Protein AF-A0A2V6WNW4-F1 (afdb_monomer)

Solvent-accessible surface area (backbone atoms only — not comparable to full-atom values): 14362 Å² total; per-residue (Å²): 105,77,78,73,46,48,74,74,45,58,76,47,47,71,56,49,50,61,50,54,52,52,46,52,50,50,36,45,53,43,34,50,44,25,36,73,61,72,46,84,62,60,50,68,61,54,49,50,50,31,52,52,52,23,53,54,38,40,77,74,72,45,90,66,81,54,61,73,75,79,56,51,44,59,45,44,75,74,68,53,49,73,68,52,56,50,50,48,52,50,53,53,50,52,26,50,77,70,48,55,44,59,58,54,56,74,70,56,58,70,79,66,50,54,61,54,54,50,52,53,52,51,50,56,54,50,45,59,54,70,71,38,63,77,91,40,46,67,19,57,60,54,27,48,55,22,47,51,27,34,51,53,49,53,56,49,50,55,52,27,57,76,69,76,51,55,78,85,76,47,59,70,68,58,33,52,52,52,51,51,31,45,26,47,17,18,33,18,68,60,48,17,54,47,50,20,50,26,43,38,25,48,74,69,66,39,20,54,57,22,14,49,41,26,42,50,51,15,56,34,19,40,30,13,61,21,38,8,84,46,97,83,36,48,67,44,49,71,93,59,56,96,57,70,60,31,57,53,54,19,48,52,26,42,51,53,14,51,51,27,38,53,51,36,56,52,54,58,63,73,78,107

Mean predicted aligned error: 5.83 Å

Structure (mmCIF, N/CA/C/O backbone):
data_AF-A0A2V6WNW4-F1
#
_entry.id   AF-A0A2V6WNW4-F1
#
loop_
_atom_site.group_PDB
_atom_site.id
_atom_site.type_symbol
_atom_site.label_atom_id
_atom_site.label_alt_id
_atom_site.label_comp_id
_atom_site.label_asym_id
_atom_site.label_entity_id
_atom_site.label_seq_id
_atom_site.pdbx_PDB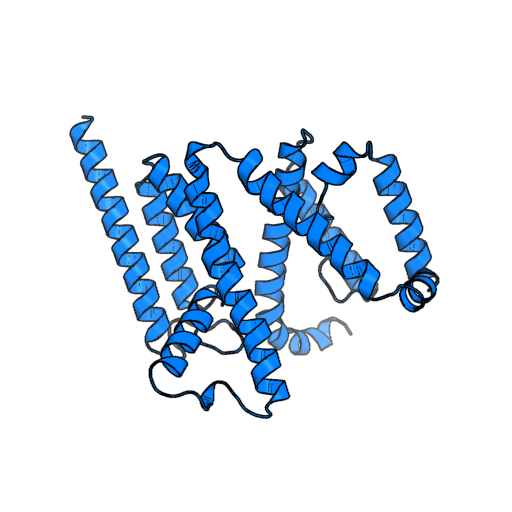_ins_code
_atom_site.Cartn_x
_atom_site.Cartn_y
_atom_site.Cartn_z
_atom_site.occupancy
_atom_site.B_iso_or_equiv
_atom_site.auth_seq_id
_atom_site.auth_comp_id
_atom_site.auth_asym_id
_atom_site.auth_atom_id
_atom_site.pdbx_PDB_model_num
ATOM 1 N N . GLY A 1 1 ? -13.908 9.505 -32.936 1.00 69.31 1 GLY A N 1
ATOM 2 C CA . GLY A 1 1 ? -14.382 10.257 -31.754 1.00 69.31 1 GLY A CA 1
ATOM 3 C C . GLY A 1 1 ? -14.134 9.445 -30.495 1.00 69.31 1 GLY A C 1
ATOM 4 O O . GLY A 1 1 ? -13.718 8.305 -30.612 1.00 69.31 1 GLY A O 1
ATOM 5 N N . TRP A 1 2 ? -14.376 9.993 -29.298 1.00 71.88 2 TRP A N 1
ATOM 6 C CA . TRP A 1 2 ? -14.114 9.290 -28.023 1.00 71.88 2 TRP A CA 1
ATOM 7 C C . TRP A 1 2 ? -14.764 7.899 -27.937 1.00 71.88 2 TRP A C 1
ATOM 9 O O . TRP A 1 2 ? -14.159 6.963 -27.429 1.00 71.88 2 TRP A O 1
ATOM 19 N N . LEU A 1 3 ? -15.973 7.750 -28.487 1.00 81.62 3 LEU A N 1
ATOM 20 C CA . LEU A 1 3 ? -16.680 6.469 -28.522 1.00 81.62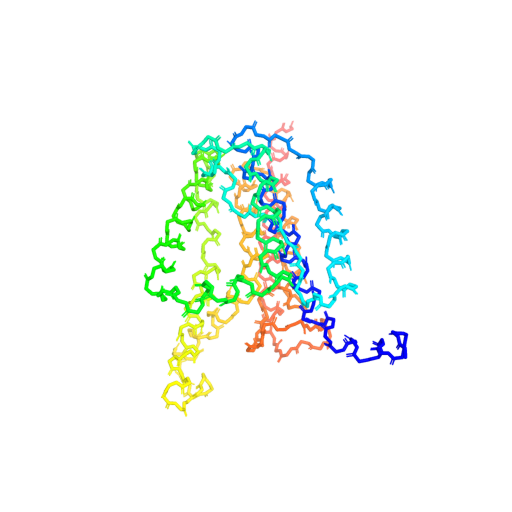 3 LEU A CA 1
ATOM 21 C C . LEU A 1 3 ? -16.008 5.432 -29.434 1.00 81.62 3 LEU A C 1
ATOM 23 O O . LEU A 1 3 ? -16.085 4.242 -29.154 1.00 81.62 3 LEU A O 1
ATOM 27 N N . ASP A 1 4 ? -15.302 5.874 -30.475 1.00 84.94 4 ASP A N 1
ATOM 28 C CA . ASP A 1 4 ? -14.589 4.987 -31.401 1.00 84.94 4 ASP A CA 1
ATOM 29 C C . ASP A 1 4 ? -13.272 4.470 -30.796 1.00 84.94 4 ASP A C 1
ATOM 31 O O . ASP A 1 4 ? -12.766 3.441 -31.228 1.00 84.94 4 ASP A O 1
ATOM 35 N N . ALA A 1 5 ? -12.745 5.152 -29.769 1.00 78.94 5 ALA A N 1
ATOM 36 C CA . ALA A 1 5 ? -11.542 4.754 -29.034 1.00 78.94 5 ALA A CA 1
ATOM 37 C C . ALA A 1 5 ? -11.836 3.813 -27.846 1.00 78.94 5 ALA A C 1
ATOM 39 O O . ALA A 1 5 ? -10.913 3.237 -27.277 1.00 78.94 5 ALA A O 1
ATOM 40 N N . LEU A 1 6 ? -13.107 3.602 -27.471 1.00 81.12 6 LEU A N 1
ATOM 41 C CA . LEU A 1 6 ? -13.494 2.684 -26.385 1.00 81.12 6 LEU A CA 1
ATOM 42 C C . LEU A 1 6 ? -12.912 1.265 -26.541 1.00 81.12 6 LEU A C 1
ATOM 44 O O . LEU A 1 6 ? -12.383 0.749 -25.553 1.00 81.12 6 LEU A O 1
ATOM 48 N N . PRO A 1 7 ? -12.939 0.630 -27.731 1.00 83.56 7 PRO A N 1
ATOM 49 C CA . PRO A 1 7 ? -12.320 -0.681 -27.926 1.00 83.56 7 PRO A CA 1
ATOM 50 C C . PRO A 1 7 ? -10.817 -0.686 -27.622 1.00 83.56 7 PRO A C 1
ATOM 52 O O . PRO A 1 7 ? -10.310 -1.669 -27.086 1.00 83.56 7 PRO A O 1
ATOM 55 N N . GLU A 1 8 ? -10.120 0.421 -27.896 1.00 81.62 8 GLU A N 1
ATOM 56 C CA . GLU A 1 8 ? -8.690 0.577 -27.605 1.00 81.62 8 GLU A CA 1
ATOM 57 C C . GLU A 1 8 ? -8.410 0.712 -26.102 1.00 81.62 8 GLU A C 1
ATOM 59 O O . GLU A 1 8 ? -7.306 0.410 -25.662 1.00 81.62 8 GLU A O 1
ATOM 64 N N . THR A 1 9 ? -9.401 1.096 -25.288 1.00 77.75 9 THR A N 1
ATOM 65 C CA . THR A 1 9 ? -9.245 1.202 -23.822 1.00 77.75 9 THR A CA 1
ATOM 66 C C . THR A 1 9 ? -9.378 -0.133 -23.086 1.00 77.75 9 THR A C 1
ATOM 68 O O . THR A 1 9 ? -8.815 -0.297 -22.002 1.00 77.75 9 THR A O 1
ATOM 71 N N . LEU A 1 10 ? -10.085 -1.110 -23.667 1.00 78.06 10 LEU A N 1
ATOM 72 C CA . LEU A 1 10 ? -10.384 -2.394 -23.020 1.00 78.06 10 LEU A CA 1
ATOM 73 C C . LEU A 1 10 ? -9.134 -3.168 -22.560 1.00 78.06 10 LEU A C 1
ATOM 75 O O . LEU A 1 10 ? -9.155 -3.674 -21.435 1.00 78.06 10 LEU A O 1
ATOM 79 N N . PRO A 1 11 ? -8.034 -3.244 -23.33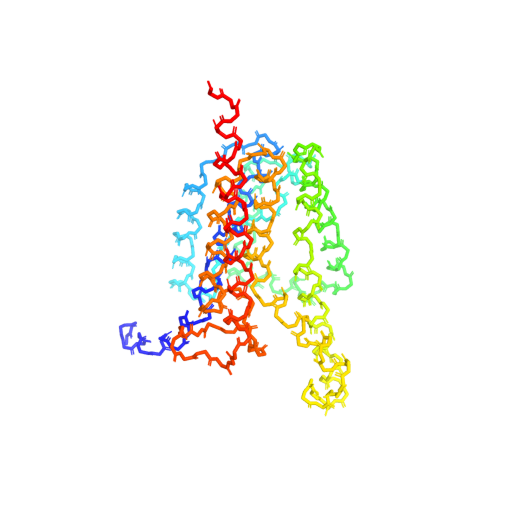8 1.00 78.19 11 PRO A N 1
ATOM 80 C CA . PRO A 1 11 ? -6.807 -3.900 -22.884 1.00 78.19 11 PRO A CA 1
ATOM 81 C C . PRO A 1 11 ? -6.218 -3.252 -21.625 1.00 78.19 11 PRO A C 1
ATOM 83 O O . PRO A 1 11 ? -5.703 -3.948 -20.745 1.00 78.19 11 PRO A O 1
ATOM 86 N N . TYR A 1 12 ? -6.345 -1.928 -21.504 1.00 76.25 12 TYR A N 1
ATOM 87 C CA . TYR A 1 12 ? -5.787 -1.155 -20.397 1.00 76.25 12 TYR A CA 1
ATOM 88 C C . TYR A 1 12 ? -6.610 -1.246 -19.113 1.00 76.25 12 TYR A C 1
ATOM 90 O O . TYR A 1 12 ? -6.060 -0.981 -18.047 1.00 76.25 12 TYR A O 1
ATOM 98 N N . LEU A 1 13 ? -7.879 -1.675 -19.159 1.00 77.06 13 LEU A N 1
ATOM 99 C CA . LEU A 1 13 ? -8.701 -1.847 -17.950 1.00 77.06 13 LEU A CA 1
ATOM 100 C C . LEU A 1 13 ? -8.055 -2.793 -16.933 1.00 77.06 13 LEU A C 1
ATOM 102 O O . LEU A 1 13 ? -8.151 -2.565 -15.730 1.00 77.06 13 LEU A O 1
ATOM 106 N N . SER A 1 14 ? -7.353 -3.818 -17.419 1.00 69.25 14 SER A N 1
ATOM 107 C CA . SER A 1 14 ? -6.620 -4.778 -16.588 1.00 69.25 14 SER A CA 1
ATOM 108 C C . SER A 1 14 ? -5.503 -4.145 -15.743 1.00 69.25 14 SER A C 1
ATOM 110 O O . SER A 1 14 ? -5.151 -4.698 -14.705 1.00 69.25 14 SER A O 1
ATOM 112 N N . ILE A 1 15 ? -4.986 -2.983 -16.156 1.00 71.81 15 ILE A N 1
ATOM 113 C CA . ILE A 1 15 ? -3.949 -2.208 -15.457 1.00 71.81 15 ILE A CA 1
ATOM 114 C C . ILE A 1 15 ? -4.584 -1.018 -14.721 1.00 71.81 15 ILE A C 1
ATOM 116 O O . ILE A 1 15 ? -4.267 -0.753 -13.562 1.00 71.81 15 ILE A O 1
ATOM 120 N N . ALA A 1 16 ? -5.522 -0.328 -15.374 1.00 79.00 16 ALA A N 1
ATOM 121 C CA . ALA A 1 16 ? -6.174 0.867 -14.855 1.00 79.00 16 ALA A CA 1
ATOM 122 C C . ALA A 1 16 ? -7.050 0.577 -13.628 1.00 79.00 16 ALA A C 1
ATOM 124 O O . ALA A 1 16 ? -7.047 1.370 -12.694 1.00 79.00 16 ALA A O 1
ATOM 125 N N . LEU A 1 17 ? -7.771 -0.553 -13.590 1.00 80.44 17 LEU A N 1
ATOM 126 C CA . LEU A 1 17 ? -8.630 -0.900 -12.450 1.00 80.44 17 LEU A CA 1
ATOM 127 C C . LEU A 1 17 ? -7.827 -1.186 -11.169 1.00 80.44 17 LEU A C 1
ATOM 129 O O . LEU A 1 17 ? -8.157 -0.592 -10.140 1.00 80.44 17 LEU A O 1
ATOM 133 N N . PRO A 1 18 ? -6.765 -2.023 -11.186 1.00 76.25 18 PRO A N 1
ATOM 134 C CA . PRO A 1 18 ? -5.889 -2.165 -10.025 1.00 76.25 18 PRO A CA 1
ATOM 135 C C . PRO A 1 18 ? -5.278 -0.839 -9.574 1.00 76.25 18 PRO A C 1
ATOM 137 O O . PRO A 1 18 ? -5.247 -0.560 -8.377 1.00 76.25 18 PRO A O 1
ATOM 140 N N . PHE A 1 19 ? -4.838 -0.004 -10.520 1.00 80.94 19 PHE A N 1
ATOM 141 C CA . PHE A 1 19 ? -4.268 1.303 -10.203 1.00 80.94 19 PHE A CA 1
ATOM 142 C C . PHE A 1 19 ? -5.291 2.228 -9.529 1.00 80.94 19 PHE A C 1
ATOM 144 O O . PHE A 1 19 ? -5.004 2.771 -8.467 1.00 80.94 19 PHE A O 1
ATOM 151 N N . ALA A 1 20 ? -6.505 2.326 -10.079 1.00 85.12 20 ALA A N 1
ATOM 152 C CA . ALA A 1 20 ? -7.588 3.140 -9.527 1.00 85.12 20 ALA A CA 1
ATOM 153 C C . ALA A 1 20 ? -8.036 2.679 -8.130 1.00 85.12 20 ALA A C 1
ATOM 155 O O . ALA A 1 20 ? -8.420 3.486 -7.279 1.00 85.12 20 ALA A O 1
ATOM 156 N N . LEU A 1 21 ? -7.988 1.369 -7.873 1.00 85.50 21 LEU A N 1
ATOM 157 C CA . LEU A 1 21 ? -8.253 0.819 -6.547 1.00 85.50 21 LEU A CA 1
ATOM 158 C C . LEU A 1 21 ? -7.166 1.243 -5.552 1.00 85.50 21 LEU A C 1
ATOM 160 O O . LEU A 1 21 ? -7.480 1.681 -4.447 1.00 85.50 21 LEU A O 1
ATOM 164 N N . VAL A 1 22 ? -5.897 1.139 -5.952 1.00 82.19 22 VAL A N 1
ATOM 165 C CA . VAL A 1 22 ? -4.748 1.538 -5.130 1.00 82.19 22 VAL A CA 1
ATOM 166 C C . VAL A 1 22 ? -4.787 3.028 -4.787 1.00 82.19 22 VAL A C 1
ATOM 168 O O . VAL A 1 22 ? -4.592 3.387 -3.628 1.00 82.19 22 VAL A O 1
ATOM 171 N N . THR A 1 23 ? -5.080 3.896 -5.751 1.00 86.88 23 THR A N 1
ATOM 172 C CA . THR A 1 23 ? -5.189 5.344 -5.513 1.00 86.88 23 THR A CA 1
ATOM 173 C C . THR A 1 23 ? -6.372 5.690 -4.614 1.00 86.88 23 THR A C 1
ATOM 175 O O . THR A 1 23 ? -6.227 6.530 -3.733 1.00 86.88 23 THR A O 1
ATOM 178 N N . THR A 1 24 ? -7.501 4.984 -4.751 1.00 89.75 24 THR A N 1
ATOM 179 C CA . THR A 1 24 ? -8.655 5.138 -3.848 1.00 89.75 24 THR A CA 1
ATOM 180 C C . THR A 1 24 ? -8.281 4.792 -2.405 1.00 89.75 24 THR A C 1
ATOM 182 O O . THR A 1 24 ? -8.660 5.510 -1.481 1.00 89.75 24 THR A O 1
ATOM 185 N N . ILE A 1 25 ? -7.517 3.714 -2.197 1.00 89.12 25 ILE A N 1
ATOM 186 C CA . ILE A 1 25 ? -6.988 3.361 -0.870 1.00 89.12 25 ILE A CA 1
ATOM 187 C C . ILE A 1 25 ? -6.066 4.475 -0.365 1.00 89.12 25 ILE A C 1
ATOM 189 O O . ILE A 1 25 ? -6.250 4.938 0.755 1.00 89.12 25 ILE A O 1
ATOM 193 N N . GLY A 1 26 ? -5.174 4.991 -1.214 1.00 87.75 26 GLY A N 1
ATOM 194 C CA . GLY A 1 26 ? -4.323 6.136 -0.874 1.00 87.75 26 GLY A CA 1
ATOM 195 C C . GLY A 1 26 ? -5.112 7.393 -0.478 1.00 87.75 26 GLY A C 1
ATOM 196 O O . GLY A 1 26 ? -4.736 8.087 0.465 1.00 87.75 26 GLY A O 1
ATOM 197 N N . GLY A 1 27 ? -6.243 7.669 -1.133 1.00 90.38 27 GLY A N 1
ATOM 198 C CA . GLY A 1 27 ? -7.142 8.766 -0.767 1.00 90.38 27 GLY A CA 1
ATOM 199 C C . GLY A 1 27 ? -7.790 8.579 0.611 1.00 90.38 27 GLY A C 1
ATOM 200 O O . GLY A 1 27 ? -7.934 9.547 1.367 1.00 90.38 27 GLY A O 1
ATOM 201 N N . ILE A 1 28 ? -8.137 7.339 0.974 1.00 92.06 28 ILE A N 1
ATOM 202 C CA . ILE A 1 28 ? -8.627 6.992 2.318 1.00 92.06 28 ILE A CA 1
ATOM 203 C C . ILE A 1 28 ? -7.507 7.164 3.348 1.00 92.06 28 ILE A C 1
ATOM 205 O O . ILE A 1 28 ? -7.723 7.840 4.353 1.00 92.06 28 ILE A O 1
ATOM 209 N N . ASP A 1 29 ? -6.315 6.632 3.074 1.00 89.62 29 ASP A N 1
ATOM 210 C CA . ASP A 1 29 ? -5.158 6.716 3.971 1.00 89.62 29 ASP A CA 1
ATOM 211 C C . ASP A 1 29 ? -4.757 8.172 4.230 1.00 89.62 29 ASP A C 1
ATOM 213 O O . ASP A 1 29 ? -4.489 8.554 5.367 1.00 89.62 29 ASP A O 1
ATOM 217 N N . ASN A 1 30 ? -4.796 9.027 3.206 1.00 90.31 30 ASN A N 1
ATOM 218 C CA . ASN A 1 30 ? -4.560 10.459 3.373 1.00 90.31 30 ASN A CA 1
ATOM 219 C C . ASN A 1 30 ? -5.662 11.158 4.169 1.00 90.31 30 ASN A C 1
ATOM 221 O O . ASN A 1 30 ? -5.366 12.075 4.936 1.00 90.31 30 ASN A O 1
ATOM 225 N N . THR A 1 31 ? -6.918 10.736 4.005 1.00 92.69 31 THR A N 1
ATOM 226 C CA . THR A 1 31 ? -8.024 11.265 4.811 1.00 92.69 31 THR A CA 1
ATOM 227 C C . THR A 1 31 ? -7.827 10.916 6.286 1.00 92.69 31 THR A C 1
ATOM 229 O O . THR A 1 31 ? -7.989 11.788 7.138 1.00 92.69 31 THR A O 1
ATOM 232 N N . GLU A 1 32 ? -7.419 9.682 6.592 1.00 90.06 32 GLU A N 1
ATOM 233 C CA . GLU A 1 32 ? -7.101 9.291 7.970 1.00 90.06 32 GLU A CA 1
ATOM 234 C C . GLU A 1 32 ? -5.834 9.962 8.499 1.00 90.06 32 GLU A C 1
ATOM 236 O O . GLU A 1 32 ? -5.784 10.417 9.638 1.00 90.06 32 GLU A O 1
ATOM 241 N N . SER A 1 33 ? -4.815 10.125 7.657 1.00 88.44 33 SER A N 1
ATOM 242 C CA . SER A 1 33 ? -3.618 10.882 8.018 1.00 88.44 33 SER A CA 1
ATOM 243 C C . SER A 1 33 ? -3.971 12.324 8.413 1.00 88.44 33 SER A C 1
ATOM 245 O O . SER A 1 33 ? -3.458 12.843 9.404 1.00 88.44 33 SER A O 1
ATOM 247 N N . ALA A 1 34 ? -4.900 12.967 7.699 1.00 90.75 34 ALA A N 1
ATOM 248 C CA . ALA A 1 34 ? -5.395 14.292 8.062 1.00 90.75 34 ALA A CA 1
ATOM 249 C C . ALA A 1 34 ? -6.171 14.295 9.391 1.00 90.75 34 ALA A C 1
ATOM 251 O O . ALA A 1 34 ? -5.950 15.185 10.222 1.00 90.75 34 ALA A O 1
ATOM 252 N N . ALA A 1 35 ? -7.011 13.282 9.626 1.00 91.00 35 ALA A N 1
ATOM 253 C CA . ALA A 1 35 ? -7.749 13.123 10.877 1.00 91.00 35 ALA A CA 1
ATOM 254 C C . ALA A 1 35 ? -6.807 12.908 12.074 1.00 91.00 35 ALA A C 1
ATOM 256 O O . ALA A 1 35 ? -6.985 13.547 13.112 1.00 91.00 35 ALA A O 1
ATOM 257 N N . ALA A 1 36 ? -5.734 12.127 11.905 1.00 87.75 36 ALA A N 1
ATOM 258 C CA . ALA A 1 36 ? -4.681 11.954 12.908 1.00 87.75 36 ALA A CA 1
ATOM 259 C C . ALA A 1 36 ? -3.970 13.276 13.267 1.00 87.75 36 ALA A C 1
ATOM 261 O O . ALA A 1 36 ? -3.520 13.457 14.397 1.00 87.75 36 ALA A O 1
ATOM 262 N N . ALA A 1 37 ? -3.922 14.236 12.338 1.00 87.19 37 ALA A N 1
ATOM 263 C CA . ALA A 1 37 ? -3.429 15.595 12.576 1.00 87.19 37 ALA A CA 1
ATOM 264 C C . ALA A 1 37 ? -4.520 16.577 13.061 1.00 87.19 37 ALA A C 1
ATOM 266 O O . ALA A 1 37 ? -4.280 17.787 13.158 1.00 87.19 37 ALA A O 1
ATOM 267 N N . GLY A 1 38 ? -5.729 16.092 13.350 1.00 89.62 38 GLY A N 1
ATOM 268 C CA . GLY A 1 38 ? -6.850 16.865 13.884 1.00 89.62 38 GLY A CA 1
ATOM 269 C C . GLY A 1 38 ? -7.708 17.590 12.844 1.00 89.62 38 GLY A C 1
ATOM 270 O O . GLY A 1 38 ? -8.398 18.533 13.223 1.00 89.62 38 GLY A O 1
ATOM 271 N N . ASP A 1 39 ? -7.648 17.218 11.559 1.00 91.81 39 ASP A N 1
ATOM 272 C CA . ASP A 1 39 ? -8.602 17.687 10.540 1.00 91.81 39 ASP A CA 1
ATOM 273 C C . ASP A 1 39 ? -9.463 16.529 10.028 1.00 91.81 39 ASP A C 1
ATOM 275 O O . ASP A 1 39 ? -9.026 15.722 9.209 1.00 91.81 39 ASP A O 1
ATOM 279 N N . GLU A 1 40 ? -10.709 16.460 10.490 1.00 93.62 40 GLU A N 1
ATOM 280 C CA . GLU A 1 40 ? -11.644 15.419 10.070 1.00 93.62 40 GLU A CA 1
ATOM 281 C C . GLU A 1 40 ? -12.347 15.791 8.762 1.00 93.62 40 GLU A C 1
ATOM 283 O O . GLU A 1 40 ? -13.111 16.757 8.684 1.00 93.62 40 GLU A O 1
ATOM 288 N N . TYR A 1 41 ? -12.138 14.965 7.738 1.00 92.31 41 TYR A N 1
ATOM 289 C CA . TYR A 1 41 ? -12.868 15.040 6.479 1.00 92.31 41 TYR A CA 1
ATOM 290 C C . TYR A 1 41 ? -13.649 13.755 6.241 1.00 92.31 41 TYR A C 1
ATOM 292 O O . TYR A 1 41 ? -13.239 12.654 6.605 1.00 92.31 41 TYR A O 1
ATOM 300 N N . ARG A 1 42 ? -14.791 13.874 5.564 1.00 94.62 42 ARG A N 1
ATOM 301 C CA . ARG A 1 42 ? -15.545 12.699 5.130 1.00 94.62 42 ARG A CA 1
ATOM 302 C C . ARG A 1 42 ? -14.811 12.080 3.947 1.00 94.62 42 ARG A C 1
ATOM 304 O O . ARG A 1 42 ? -14.783 12.683 2.878 1.00 94.62 42 ARG A O 1
ATOM 311 N N . ALA A 1 43 ? -14.295 10.859 4.105 1.00 93.50 43 ALA A N 1
ATOM 312 C CA . ALA A 1 43 ? -13.579 10.144 3.040 1.00 93.50 43 ALA A CA 1
ATOM 313 C C . ALA A 1 43 ? -14.360 10.121 1.717 1.00 93.50 43 ALA A C 1
ATOM 315 O O . ALA A 1 43 ? -13.794 10.348 0.656 1.00 93.50 43 ALA A O 1
ATOM 316 N N . ARG A 1 44 ? -15.689 9.957 1.774 1.00 94.81 44 ARG A N 1
ATOM 317 C CA . ARG A 1 44 ? -16.566 10.059 0.596 1.00 94.81 44 ARG A CA 1
ATOM 318 C C . ARG A 1 44 ? -16.378 11.371 -0.172 1.00 94.81 44 ARG A C 1
ATOM 320 O O . ARG A 1 44 ? -16.319 11.341 -1.395 1.00 94.81 44 ARG A O 1
ATOM 327 N N . ASP A 1 45 ? -16.344 12.501 0.524 1.00 95.25 45 ASP A N 1
ATOM 328 C CA . ASP A 1 45 ? -16.297 13.821 -0.108 1.00 95.25 45 ASP A CA 1
ATOM 329 C C . ASP A 1 45 ? -14.903 14.070 -0.713 1.00 95.25 45 ASP A C 1
ATOM 331 O O . ASP A 1 45 ? -14.796 14.609 -1.817 1.00 95.25 45 ASP A O 1
ATOM 335 N N . ILE A 1 46 ? -13.848 13.576 -0.054 1.00 93.38 46 ILE A N 1
ATOM 336 C CA . ILE A 1 46 ? -12.477 13.579 -0.585 1.00 93.38 46 ILE A CA 1
ATOM 337 C C . ILE A 1 46 ? -12.378 12.720 -1.852 1.00 93.38 46 ILE A C 1
ATOM 339 O O . ILE A 1 46 ? -11.948 13.219 -2.890 1.00 93.38 46 ILE A O 1
ATOM 343 N N . LEU A 1 47 ? -12.858 11.474 -1.812 1.00 94.00 47 LEU A N 1
ATOM 344 C CA . LEU A 1 47 ? -12.814 10.552 -2.954 1.00 94.00 47 LEU A CA 1
ATOM 345 C C . LEU A 1 47 ? -13.669 11.029 -4.138 1.00 94.00 47 LEU A C 1
ATOM 347 O O . LEU A 1 47 ? -13.277 10.872 -5.292 1.00 94.00 47 LEU A O 1
ATOM 351 N N . LEU A 1 48 ? -14.831 11.641 -3.885 1.00 94.62 48 LEU A N 1
ATOM 352 C CA . LEU A 1 48 ? -15.645 12.235 -4.952 1.00 94.62 48 LEU A CA 1
ATOM 353 C C . LEU A 1 48 ? -14.943 13.434 -5.597 1.00 94.62 48 LEU A C 1
ATOM 355 O O . LEU A 1 48 ? -15.014 13.598 -6.815 1.00 94.62 48 LEU A O 1
ATOM 359 N N . THR A 1 49 ? -14.247 14.245 -4.800 1.00 93.31 49 THR A N 1
ATOM 360 C CA . THR A 1 49 ? -13.439 15.360 -5.311 1.00 93.31 49 THR A CA 1
ATOM 361 C C . THR A 1 49 ? -12.259 14.844 -6.138 1.00 93.31 49 THR A C 1
ATOM 363 O O . THR A 1 49 ? -12.001 15.352 -7.230 1.00 93.31 49 THR A O 1
ATOM 366 N N . GLU A 1 50 ? -11.582 13.792 -5.677 1.00 92.44 50 GLU A N 1
ATOM 367 C CA . GLU A 1 50 ? -10.519 13.101 -6.416 1.00 92.44 50 GLU A CA 1
ATOM 368 C C . GLU A 1 50 ? -11.018 12.568 -7.767 1.00 92.44 50 GLU A C 1
ATOM 370 O O . GLU A 1 50 ? -10.426 12.851 -8.811 1.00 92.44 50 GLU A O 1
ATOM 375 N N . ALA A 1 51 ? -12.143 11.851 -7.775 1.00 92.44 51 ALA A N 1
ATOM 376 C CA . ALA A 1 51 ? -12.723 11.296 -8.993 1.00 92.44 51 ALA A CA 1
ATOM 377 C C . ALA A 1 51 ? -13.150 12.397 -9.978 1.00 92.44 51 ALA A C 1
ATOM 379 O O . ALA A 1 51 ? -12.826 12.328 -11.165 1.00 92.44 51 ALA A O 1
ATOM 380 N N . ALA A 1 52 ? -13.831 13.442 -9.497 1.00 94.31 52 ALA A N 1
ATOM 381 C CA . ALA A 1 52 ? -14.259 14.558 -10.338 1.00 94.31 52 ALA A CA 1
ATOM 382 C C . ALA A 1 52 ? -13.062 15.303 -10.948 1.00 94.31 52 ALA A C 1
ATOM 384 O O . ALA A 1 52 ? -13.048 15.576 -12.148 1.00 94.31 52 ALA A O 1
ATOM 385 N N . THR A 1 53 ? -12.034 15.590 -10.146 1.00 91.88 53 THR A N 1
ATOM 386 C CA . THR A 1 53 ? -10.819 16.259 -10.636 1.00 91.88 53 THR A CA 1
ATOM 387 C C . THR A 1 53 ? -10.019 15.380 -11.590 1.00 91.88 53 THR A C 1
ATOM 389 O O . THR A 1 53 ? -9.495 15.900 -12.569 1.00 91.88 53 THR A O 1
ATOM 392 N N . THR A 1 54 ? -9.995 14.062 -11.380 1.00 92.19 54 THR A N 1
ATOM 393 C CA . THR A 1 54 ? -9.391 13.097 -12.311 1.00 92.19 54 THR A CA 1
ATOM 394 C C . THR A 1 54 ? -10.095 13.094 -13.664 1.00 92.19 54 THR A C 1
ATOM 396 O O . THR A 1 54 ? -9.433 13.168 -14.696 1.00 92.19 54 THR A O 1
ATOM 399 N N . VAL A 1 55 ? -11.433 13.057 -13.685 1.00 91.50 55 VAL A N 1
ATOM 400 C CA . VAL A 1 55 ? -12.204 13.114 -14.939 1.00 91.50 55 VAL A CA 1
ATOM 401 C C . VAL A 1 55 ? -11.945 14.430 -15.671 1.00 91.50 55 VAL A C 1
ATOM 403 O O . VAL A 1 55 ? -11.662 14.418 -16.867 1.00 91.50 55 VAL A O 1
ATOM 406 N N . LEU A 1 56 ? -11.979 15.558 -14.953 1.00 92.38 56 LEU A N 1
ATOM 407 C CA . LEU A 1 56 ? -11.681 16.873 -15.528 1.00 92.38 56 LEU A CA 1
ATOM 408 C C . LEU A 1 56 ? -10.253 16.943 -16.084 1.00 92.38 56 LEU A C 1
ATOM 410 O O . LEU A 1 56 ? -10.058 17.432 -17.195 1.00 92.38 56 LEU A O 1
ATOM 414 N N . ALA A 1 57 ? -9.267 16.426 -15.347 1.00 90.44 57 ALA A N 1
ATOM 415 C CA . ALA A 1 57 ? -7.886 16.348 -15.809 1.00 90.44 57 ALA A CA 1
ATOM 416 C C . ALA A 1 57 ? -7.779 15.491 -17.077 1.00 90.44 57 ALA A C 1
ATOM 418 O O . ALA A 1 57 ? -7.159 15.927 -18.044 1.00 90.44 57 ALA A O 1
ATOM 419 N N . GLY A 1 58 ? -8.444 14.332 -17.117 1.00 89.69 58 GLY A N 1
ATOM 420 C CA . GLY A 1 58 ? -8.510 13.462 -18.292 1.00 89.69 58 GLY A CA 1
ATOM 421 C C . GLY A 1 58 ? -9.105 14.149 -19.523 1.00 89.69 58 GLY A C 1
ATOM 422 O O . GLY A 1 58 ? -8.546 14.049 -20.616 1.00 89.69 58 GLY A O 1
ATOM 423 N N . CYS A 1 59 ? -10.174 14.935 -19.355 1.00 88.94 59 CYS A N 1
ATOM 424 C CA . CYS A 1 59 ? -10.743 15.751 -20.435 1.00 88.94 59 CYS A CA 1
ATOM 425 C C . CYS A 1 59 ? -9.764 16.809 -20.974 1.00 88.94 59 CYS A C 1
ATOM 427 O O . CYS A 1 59 ? -9.868 17.201 -22.135 1.00 88.94 59 CYS A O 1
ATOM 429 N N . CYS A 1 60 ? -8.807 17.244 -20.153 1.00 89.00 60 CYS A N 1
ATOM 430 C CA . CYS A 1 60 ? -7.751 18.187 -20.516 1.00 89.00 60 CYS A CA 1
ATOM 431 C C . CYS A 1 60 ? -6.442 17.502 -20.967 1.00 89.00 60 CYS A C 1
ATOM 433 O O . CYS A 1 60 ? -5.433 18.187 -21.128 1.00 89.00 60 CYS A O 1
ATOM 435 N N . GLY A 1 61 ? -6.435 16.177 -21.172 1.00 86.62 61 GLY A N 1
ATOM 436 C CA . GLY A 1 61 ? -5.258 15.413 -21.614 1.00 86.62 61 GLY A CA 1
ATOM 437 C C . GLY A 1 61 ? -4.414 14.800 -20.489 1.00 86.62 61 GLY A C 1
ATOM 438 O O . GLY A 1 61 ? -3.318 14.308 -20.746 1.00 86.62 61 GLY A O 1
ATOM 439 N N . GLY A 1 62 ? -4.901 14.815 -19.247 1.00 86.19 62 GLY A N 1
ATOM 440 C CA . GLY A 1 62 ? -4.292 14.107 -18.124 1.00 86.19 62 GLY A CA 1
ATOM 441 C C . GLY A 1 62 ? -4.351 12.588 -18.311 1.00 86.19 62 GLY A C 1
ATOM 442 O O . GLY A 1 62 ? -5.372 12.038 -18.712 1.00 86.19 62 GLY A O 1
ATOM 443 N N . VAL A 1 63 ? -3.247 11.905 -18.007 1.00 84.19 63 VAL A N 1
ATOM 444 C CA . VAL A 1 63 ? -3.083 10.454 -18.234 1.00 84.19 63 VAL A CA 1
ATOM 445 C C . VAL A 1 63 ? -2.958 9.643 -16.941 1.00 84.19 63 VAL A C 1
ATOM 447 O O . VAL A 1 63 ? -2.830 8.424 -16.984 1.00 84.19 63 VAL A O 1
ATOM 450 N N . ILE A 1 64 ? -2.989 10.313 -15.787 1.00 81.81 64 ILE A N 1
ATOM 451 C CA . ILE A 1 64 ? -2.820 9.714 -14.460 1.00 81.81 64 ILE A CA 1
ATOM 452 C C . ILE A 1 64 ? -3.992 10.151 -13.578 1.00 81.81 64 ILE A C 1
ATOM 454 O O . ILE A 1 64 ? -4.445 11.292 -13.660 1.00 81.81 64 ILE A O 1
ATOM 458 N N . GLN A 1 65 ? -4.477 9.235 -12.740 1.00 86.69 65 GLN A N 1
ATOM 459 C CA . GLN A 1 65 ? -5.479 9.537 -11.722 1.00 86.69 65 GLN A CA 1
ATOM 460 C C . GLN A 1 65 ? -4.907 10.486 -10.661 1.00 86.69 65 GLN A C 1
ATOM 462 O O . GLN A 1 65 ? -3.811 10.265 -10.148 1.00 86.69 65 GLN A O 1
ATOM 467 N N . ASN A 1 66 ? -5.659 11.532 -10.317 1.00 86.88 66 ASN A N 1
ATOM 468 C CA . ASN A 1 66 ? -5.291 12.422 -9.222 1.00 86.88 66 ASN A CA 1
ATOM 469 C C . ASN A 1 66 ? -5.476 11.711 -7.879 1.00 86.88 66 ASN A C 1
ATOM 471 O O . ASN A 1 66 ? -6.258 10.778 -7.765 1.00 86.88 66 ASN A O 1
ATOM 475 N N . THR A 1 67 ? -4.794 12.190 -6.845 1.00 86.00 67 THR A N 1
ATOM 476 C CA . THR A 1 67 ? -4.981 11.737 -5.463 1.00 86.00 67 THR A CA 1
ATOM 477 C C . THR A 1 67 ? -4.662 12.895 -4.510 1.00 86.00 67 THR A C 1
ATOM 479 O O . THR A 1 67 ? -3.894 13.788 -4.895 1.00 86.00 67 THR A O 1
ATOM 482 N N . PRO A 1 68 ? -5.255 12.956 -3.301 1.00 85.88 68 PRO A N 1
ATOM 483 C CA . PRO A 1 68 ? -4.862 13.926 -2.290 1.00 85.88 68 PRO A CA 1
ATOM 484 C C . PRO A 1 68 ? -3.355 13.893 -2.045 1.00 85.88 68 PRO A C 1
ATOM 486 O O . PRO A 1 68 ? -2.713 12.848 -2.128 1.00 85.88 68 PRO A O 1
ATOM 489 N N . TYR A 1 69 ? -2.781 15.045 -1.722 1.00 80.75 69 TYR A N 1
ATOM 490 C CA . TYR A 1 69 ? -1.349 15.136 -1.498 1.00 80.75 69 TYR A CA 1
ATOM 491 C C . TYR A 1 69 ? -0.967 14.506 -0.151 1.00 80.75 69 TYR A C 1
ATOM 493 O O . TYR A 1 69 ? -1.556 14.829 0.881 1.00 80.75 69 TYR A O 1
ATOM 501 N N . ILE A 1 70 ? 0.011 13.598 -0.168 1.00 82.38 70 ILE A N 1
ATOM 502 C CA . ILE A 1 70 ? 0.480 12.898 1.034 1.00 82.38 70 ILE A CA 1
ATOM 503 C C . ILE A 1 70 ? 1.267 13.870 1.924 1.00 82.38 70 ILE A C 1
ATOM 505 O O . ILE A 1 70 ? 1.987 14.740 1.435 1.00 82.38 70 ILE A O 1
ATOM 509 N N . GLY A 1 71 ? 1.161 13.701 3.245 1.00 79.56 71 GLY A N 1
ATOM 510 C CA . GLY A 1 71 ? 1.943 14.478 4.212 1.00 79.56 71 GLY A CA 1
ATOM 511 C C . GLY A 1 71 ? 1.183 15.637 4.851 1.00 79.56 71 GLY A C 1
ATOM 512 O O . GLY A 1 71 ? 1.809 16.545 5.397 1.00 79.56 71 GLY A O 1
ATOM 513 N N . HIS A 1 72 ? -0.155 15.610 4.828 1.00 87.31 72 HIS A N 1
ATOM 514 C CA . HIS A 1 72 ? -1.003 16.578 5.538 1.00 87.31 72 HIS A CA 1
ATOM 515 C C . HIS A 1 72 ? -0.539 16.860 6.984 1.00 87.31 72 HIS A C 1
ATOM 517 O O . HIS A 1 72 ? -0.406 18.042 7.315 1.00 87.31 72 HIS A O 1
ATOM 523 N N . PRO A 1 73 ? -0.189 15.855 7.823 1.00 85.19 73 PRO A N 1
ATOM 524 C CA . PRO A 1 73 ? 0.354 16.109 9.162 1.00 85.19 73 PRO A CA 1
ATOM 525 C C . PRO A 1 73 ? 1.614 16.978 9.162 1.00 85.19 73 PRO A C 1
ATOM 527 O O . PRO A 1 73 ? 1.710 17.923 9.943 1.00 85.19 73 PRO A O 1
ATOM 530 N N . ALA A 1 74 ? 2.554 16.708 8.253 1.00 82.94 74 ALA A N 1
ATOM 531 C CA . ALA A 1 74 ? 3.814 17.439 8.156 1.00 82.94 74 ALA A CA 1
ATOM 532 C C . ALA A 1 74 ? 3.583 18.897 7.736 1.00 82.94 74 ALA A C 1
ATOM 534 O O . ALA A 1 74 ? 4.097 19.821 8.370 1.00 82.94 74 ALA A O 1
ATOM 535 N N . TYR A 1 75 ? 2.758 19.128 6.709 1.00 83.62 75 TYR A N 1
ATOM 536 C CA . TYR A 1 75 ? 2.402 20.485 6.278 1.00 83.62 75 TYR A CA 1
ATOM 537 C C . TYR A 1 75 ? 1.694 21.264 7.382 1.00 83.62 75 TYR A C 1
ATOM 539 O O . TYR A 1 75 ? 2.014 22.432 7.624 1.00 83.62 75 TYR A O 1
ATOM 547 N N . LYS A 1 76 ? 0.777 20.614 8.100 1.00 86.62 76 LYS A N 1
ATOM 548 C CA . LYS A 1 76 ? 0.081 21.229 9.228 1.00 86.62 76 LYS A CA 1
ATOM 549 C C . LYS A 1 76 ? 1.028 21.564 10.380 1.00 86.62 76 LYS A C 1
ATOM 551 O O . LYS A 1 76 ? 0.921 22.657 10.935 1.00 86.62 76 LYS A O 1
ATOM 556 N N . ALA A 1 77 ? 1.987 20.693 10.697 1.00 84.94 77 ALA A N 1
ATOM 557 C CA . ALA A 1 77 ? 3.023 20.963 11.697 1.00 84.94 77 ALA A CA 1
ATOM 558 C C . ALA A 1 77 ? 3.899 22.177 11.326 1.00 84.94 77 ALA A C 1
ATOM 560 O O . ALA A 1 77 ? 4.334 22.914 12.209 1.00 84.94 77 ALA A O 1
ATOM 561 N N . MET A 1 78 ? 4.085 22.450 10.028 1.00 87.88 78 MET A N 1
ATOM 562 C CA . MET A 1 78 ? 4.747 23.665 9.521 1.00 87.88 78 MET A CA 1
ATOM 563 C C . MET A 1 78 ? 3.847 24.919 9.519 1.00 87.88 78 MET A C 1
ATOM 565 O O . MET A 1 78 ? 4.271 25.985 9.075 1.00 87.88 78 MET A O 1
ATOM 569 N N . GLY A 1 79 ? 2.605 24.823 10.003 1.00 89.56 79 GLY A N 1
ATOM 570 C CA . GLY A 1 79 ? 1.655 25.936 10.057 1.00 89.56 79 GLY A CA 1
ATOM 571 C C . GLY A 1 79 ? 0.869 26.170 8.764 1.00 89.56 79 GLY A C 1
ATOM 572 O O . GLY A 1 79 ? 0.192 27.197 8.645 1.00 89.56 79 GLY A O 1
ATOM 573 N N . ALA A 1 80 ? 0.923 25.243 7.801 1.00 89.94 80 ALA A N 1
ATOM 574 C CA . ALA A 1 80 ? 0.125 25.336 6.585 1.00 89.94 80 ALA A CA 1
ATOM 575 C C . ALA A 1 80 ? -1.381 25.302 6.898 1.00 89.94 80 ALA A C 1
ATOM 577 O O . ALA A 1 80 ? -1.849 24.618 7.807 1.00 89.94 80 ALA A O 1
ATOM 578 N N . ARG A 1 81 ? -2.154 26.060 6.117 1.00 89.56 81 ARG A N 1
ATOM 579 C CA . ARG A 1 81 ? -3.622 26.150 6.191 1.00 89.56 81 ARG A CA 1
ATOM 580 C C . ARG A 1 81 ? -4.203 26.165 4.777 1.00 89.56 81 ARG A C 1
ATOM 582 O O . ARG A 1 81 ? -3.452 26.203 3.807 1.00 89.56 81 ARG A O 1
ATOM 589 N N . ALA A 1 82 ? -5.527 26.246 4.644 1.00 89.88 82 ALA A N 1
ATOM 590 C CA . ALA A 1 82 ? -6.212 26.264 3.345 1.00 89.88 82 ALA A CA 1
ATOM 591 C C . ALA A 1 82 ? -5.644 27.288 2.336 1.00 89.88 82 ALA A C 1
ATOM 593 O O . ALA A 1 82 ? -5.556 26.996 1.147 1.00 89.88 82 ALA A O 1
ATOM 594 N N . GLY A 1 83 ? -5.196 28.463 2.800 1.00 92.38 83 GLY A N 1
ATOM 595 C CA . GLY A 1 83 ? -4.556 29.466 1.940 1.00 92.38 83 GLY A CA 1
ATOM 596 C C . GLY A 1 83 ? -3.234 28.998 1.319 1.00 92.38 83 GLY A C 1
ATOM 597 O O . GLY A 1 83 ? -2.983 29.282 0.153 1.00 92.38 83 GLY A O 1
ATOM 598 N N . TYR A 1 84 ? -2.424 28.231 2.059 1.00 91.50 84 TYR A N 1
ATOM 599 C CA . TYR A 1 84 ? -1.203 27.611 1.533 1.00 91.50 84 TYR A CA 1
ATOM 600 C C . TYR A 1 84 ? -1.537 26.582 0.450 1.00 91.50 84 TYR A C 1
ATOM 602 O O . TYR A 1 84 ? -0.933 26.599 -0.622 1.00 91.50 84 TYR A O 1
ATOM 610 N N . THR A 1 85 ? -2.537 25.732 0.693 1.00 89.25 85 THR A N 1
ATOM 611 C CA . THR A 1 85 ? -2.989 24.729 -0.281 1.00 89.25 85 THR A CA 1
ATOM 612 C C . THR A 1 85 ? -3.500 25.386 -1.563 1.00 89.25 85 THR A C 1
ATOM 614 O O . THR A 1 85 ? -3.107 24.984 -2.656 1.00 89.25 85 THR A O 1
ATOM 617 N N . LEU A 1 86 ? -4.315 26.442 -1.445 1.00 92.56 86 LEU A N 1
ATOM 618 C CA . LEU A 1 86 ? -4.822 27.196 -2.594 1.00 92.56 86 LEU A CA 1
ATOM 619 C C . LEU A 1 86 ? -3.690 27.875 -3.375 1.00 92.56 86 LEU A C 1
ATOM 621 O O . LEU A 1 86 ? -3.634 27.758 -4.597 1.00 92.56 86 LEU A O 1
ATOM 625 N N . ALA A 1 87 ? -2.779 28.561 -2.67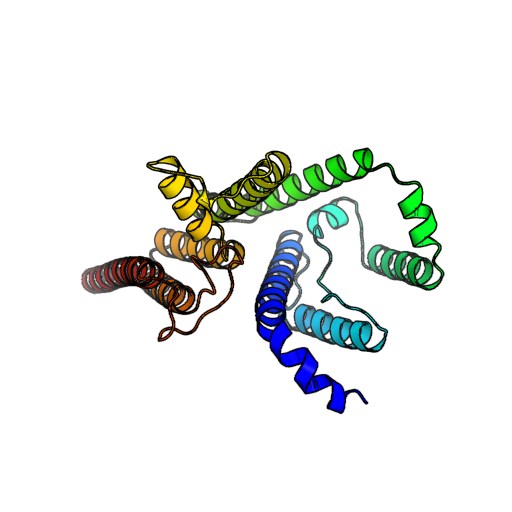9 1.00 94.38 87 ALA A N 1
ATOM 626 C CA . ALA A 1 87 ? -1.635 29.211 -3.310 1.00 94.38 87 ALA A CA 1
ATOM 627 C C . ALA A 1 87 ? -0.753 28.193 -4.044 1.00 94.38 87 ALA A C 1
ATOM 629 O O . ALA A 1 87 ? -0.368 28.431 -5.185 1.00 94.38 87 ALA A O 1
ATOM 630 N N . THR A 1 88 ? -0.504 27.034 -3.431 1.00 91.69 88 THR A N 1
ATOM 631 C CA . THR A 1 88 ? 0.249 25.936 -4.050 1.00 91.69 88 THR A CA 1
ATOM 632 C C . THR A 1 88 ? -0.454 25.436 -5.310 1.00 91.69 88 THR A C 1
ATOM 634 O O . THR A 1 88 ? 0.173 25.363 -6.364 1.00 91.69 88 THR A O 1
ATOM 637 N N . GLY A 1 89 ? -1.762 25.170 -5.240 1.00 90.81 89 GLY A N 1
ATOM 638 C CA . GLY A 1 89 ? -2.547 24.734 -6.396 1.00 90.81 89 GLY A CA 1
ATOM 639 C C . GLY A 1 89 ? -2.516 25.736 -7.554 1.00 90.81 89 GLY A C 1
ATOM 640 O O . GLY A 1 89 ? -2.329 25.341 -8.702 1.00 90.81 89 GLY A O 1
ATOM 641 N N . LEU A 1 90 ? -2.626 27.036 -7.263 1.00 94.44 90 LEU A N 1
ATOM 642 C CA . LEU A 1 90 ? -2.561 28.091 -8.277 1.00 94.44 90 LEU A CA 1
ATOM 643 C C . LEU A 1 90 ? -1.161 28.236 -8.878 1.00 94.44 90 LEU A C 1
ATOM 645 O O . LEU A 1 90 ? -1.026 28.258 -10.098 1.00 94.44 90 LEU A O 1
ATOM 649 N N . VAL A 1 91 ? -0.122 28.320 -8.046 1.00 94.69 91 VAL A N 1
ATOM 650 C CA . VAL A 1 91 ? 1.262 28.513 -8.509 1.00 94.69 91 VAL A CA 1
ATOM 651 C C . VAL A 1 91 ? 1.724 27.320 -9.338 1.00 94.69 91 VAL A C 1
ATOM 653 O O . VAL A 1 91 ? 2.232 27.506 -10.442 1.00 94.69 91 VAL A O 1
ATOM 656 N N . ILE A 1 92 ? 1.514 26.100 -8.840 1.00 91.94 92 ILE A N 1
ATOM 657 C CA . ILE A 1 92 ? 1.920 24.880 -9.542 1.00 91.94 92 ILE A CA 1
ATOM 658 C C . ILE A 1 92 ? 1.048 24.664 -10.780 1.00 91.94 92 ILE A C 1
ATOM 660 O O . ILE A 1 92 ? 1.582 24.353 -11.840 1.00 91.94 92 ILE A O 1
ATOM 664 N N . GLY A 1 93 ? -0.267 24.891 -10.690 1.00 90.50 93 GLY A N 1
ATOM 665 C CA . GLY A 1 93 ? -1.189 24.739 -11.817 1.00 90.50 93 GLY A CA 1
ATOM 666 C C . GLY A 1 93 ? -0.901 25.713 -12.961 1.00 90.50 93 GLY A C 1
ATOM 667 O O . GLY A 1 93 ? -0.765 25.294 -14.110 1.00 90.50 93 GLY A O 1
ATOM 668 N N . VAL A 1 94 ? -0.737 27.005 -12.661 1.00 93.38 94 VAL A N 1
ATOM 669 C CA . VAL A 1 94 ? -0.372 28.024 -13.662 1.00 93.38 94 VAL A CA 1
ATOM 670 C C . VAL A 1 94 ? 1.046 27.792 -14.180 1.00 93.38 94 VAL A C 1
ATOM 672 O O . VAL A 1 94 ? 1.285 27.879 -15.385 1.00 93.38 94 VAL A O 1
ATOM 675 N N . GLY A 1 95 ? 1.990 27.457 -13.298 1.00 93.69 95 GLY A N 1
ATOM 676 C CA . GLY A 1 95 ? 3.363 27.127 -13.676 1.00 93.69 95 GLY A CA 1
ATOM 677 C C . GLY A 1 95 ? 3.449 25.924 -14.619 1.00 93.69 95 GLY A C 1
ATOM 678 O O . GLY A 1 95 ? 4.220 25.953 -15.577 1.00 93.69 95 GLY A O 1
ATOM 679 N N . ALA A 1 96 ? 2.637 24.890 -14.394 1.00 89.62 96 ALA A N 1
ATOM 680 C CA . ALA A 1 96 ? 2.534 23.735 -15.281 1.00 89.62 96 ALA A CA 1
ATOM 681 C C . ALA A 1 96 ? 1.875 24.110 -16.617 1.00 89.62 96 ALA A C 1
ATOM 683 O O . ALA A 1 96 ? 2.425 23.800 -17.670 1.00 89.62 96 ALA A O 1
ATOM 684 N N . ALA A 1 97 ? 0.755 24.841 -16.589 1.00 89.44 97 ALA A N 1
ATOM 685 C CA . ALA A 1 97 ? 0.036 25.261 -17.795 1.00 89.44 97 ALA A CA 1
ATOM 686 C C . ALA A 1 97 ? 0.871 26.170 -18.716 1.00 89.44 97 ALA A C 1
ATOM 688 O O . ALA A 1 97 ? 0.713 26.138 -19.933 1.00 89.44 97 ALA A O 1
ATOM 689 N N . THR A 1 98 ? 1.767 26.976 -18.143 1.00 93.25 98 THR A N 1
ATOM 690 C CA . THR A 1 98 ? 2.663 27.878 -18.888 1.00 93.25 98 THR A CA 1
ATOM 691 C C . THR A 1 98 ? 3.997 27.236 -19.280 1.00 93.25 98 THR A C 1
ATOM 693 O O . THR A 1 98 ? 4.777 27.858 -19.997 1.00 93.25 98 THR A O 1
ATOM 696 N N . GLY A 1 99 ? 4.294 26.019 -18.809 1.00 90.56 99 GLY A N 1
ATOM 697 C CA . GLY A 1 99 ? 5.582 25.345 -19.016 1.00 90.56 99 GLY A CA 1
ATOM 698 C C . GLY A 1 99 ? 6.729 25.855 -18.130 1.00 90.56 99 GLY A C 1
ATOM 699 O O . GLY A 1 99 ? 7.825 25.293 -18.163 1.00 90.56 99 GLY A O 1
ATOM 700 N N . ALA A 1 100 ? 6.498 26.873 -17.293 1.00 92.69 100 ALA A N 1
ATOM 701 C CA . ALA A 1 100 ? 7.501 27.398 -16.364 1.00 92.69 100 ALA A CA 1
ATOM 702 C C . ALA A 1 100 ? 7.986 26.331 -15.367 1.00 92.69 100 ALA A C 1
ATOM 704 O O . ALA A 1 100 ? 9.167 26.289 -15.018 1.00 92.69 100 ALA A O 1
ATOM 705 N N . LEU A 1 101 ? 7.092 25.431 -14.945 1.00 89.31 101 LEU A N 1
ATOM 706 C CA . LEU A 1 101 ? 7.435 24.339 -14.035 1.00 89.31 101 LEU A CA 1
ATOM 707 C C . LEU A 1 101 ? 8.454 23.369 -14.655 1.00 89.31 101 LEU A C 1
ATOM 709 O O . LEU A 1 101 ? 9.365 22.921 -13.963 1.00 89.31 101 LEU A O 1
ATOM 713 N N . SER A 1 102 ? 8.357 23.088 -15.958 1.00 88.12 102 SER A N 1
ATOM 714 C CA . SER A 1 102 ? 9.304 22.213 -16.663 1.00 88.12 102 SER A CA 1
ATOM 715 C C . SER A 1 102 ? 10.722 22.786 -16.677 1.00 88.12 102 SER A C 1
ATOM 717 O O . SER A 1 102 ? 11.683 22.034 -16.531 1.00 88.12 102 SER A O 1
ATOM 719 N N . LEU A 1 103 ? 10.861 24.114 -16.786 1.00 90.19 103 LEU A N 1
ATOM 720 C CA .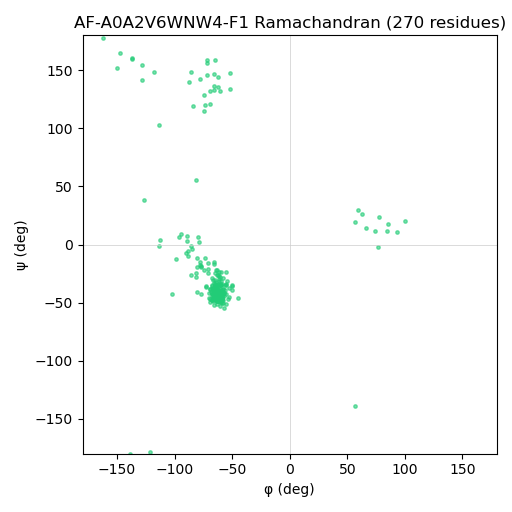 LEU A 1 103 ? 12.159 24.791 -16.699 1.00 90.19 103 LEU A CA 1
ATOM 721 C C . LEU A 1 103 ? 12.773 24.655 -15.302 1.00 90.19 103 LEU A C 1
ATOM 723 O O . LEU A 1 103 ? 13.970 24.417 -15.184 1.00 90.19 103 LEU A O 1
ATOM 727 N N . LEU A 1 104 ? 11.956 24.768 -14.249 1.00 86.44 104 LEU A N 1
ATOM 728 C CA . LEU A 1 104 ? 12.416 24.594 -12.871 1.00 86.44 104 LEU A CA 1
ATOM 729 C C . LEU A 1 104 ? 12.870 23.153 -12.606 1.00 86.44 104 LEU A C 1
ATOM 731 O O . LEU A 1 104 ? 13.934 22.943 -12.026 1.00 86.44 104 LEU A O 1
ATOM 735 N N . ILE A 1 105 ? 12.090 22.167 -13.063 1.00 86.62 105 ILE A N 1
ATOM 736 C CA . ILE A 1 105 ? 12.424 20.742 -12.921 1.00 86.62 105 ILE A CA 1
ATOM 737 C C . ILE A 1 105 ? 13.740 20.418 -13.638 1.00 86.62 105 ILE A C 1
ATOM 739 O O . ILE A 1 105 ? 14.546 19.670 -13.096 1.00 86.62 105 ILE A O 1
ATOM 743 N N . ALA A 1 106 ? 14.004 21.020 -14.802 1.00 87.19 106 ALA A N 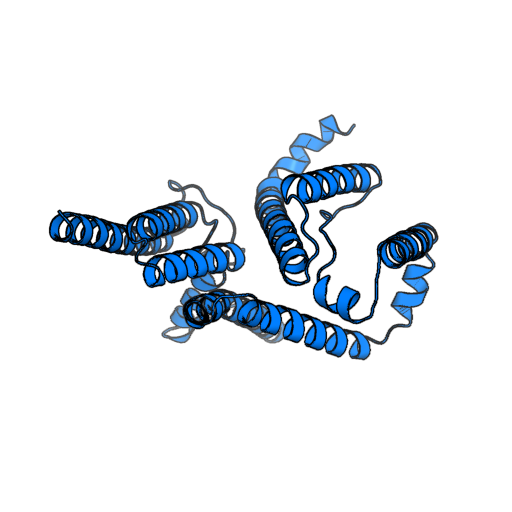1
ATOM 744 C CA . ALA A 1 106 ? 15.232 20.776 -15.564 1.00 87.19 106 ALA A CA 1
ATOM 745 C C . ALA A 1 106 ? 16.518 21.219 -14.836 1.00 87.19 106 ALA A C 1
ATOM 747 O O . ALA A 1 106 ? 17.604 20.749 -15.166 1.00 87.19 106 ALA A O 1
ATOM 748 N N . VAL A 1 107 ? 16.404 22.131 -13.866 1.00 89.56 107 VAL A N 1
ATOM 749 C CA . VAL A 1 107 ? 17.535 22.648 -13.076 1.00 89.56 107 VAL A CA 1
ATOM 750 C C . VAL A 1 107 ? 17.644 21.938 -11.720 1.00 89.56 107 VAL A C 1
ATOM 752 O O . VAL A 1 107 ? 18.661 22.066 -11.036 1.00 89.56 107 VAL A O 1
ATOM 755 N N . LEU A 1 108 ? 16.623 21.178 -11.311 1.00 85.81 108 LEU A N 1
ATOM 756 C CA . LEU A 1 108 ? 16.607 20.513 -10.015 1.00 85.81 108 LEU A CA 1
ATOM 757 C C . LEU A 1 108 ? 17.566 19.307 -10.023 1.00 85.81 108 LEU A C 1
ATOM 759 O O . LEU A 1 108 ? 17.369 18.378 -10.805 1.00 85.81 108 LEU A O 1
ATOM 763 N N . PRO A 1 109 ? 18.587 19.270 -9.147 1.00 87.06 109 PRO A N 1
ATOM 764 C CA . PRO A 1 109 ? 19.473 18.121 -9.073 1.00 87.06 109 PRO A CA 1
ATOM 765 C C . PRO A 1 109 ? 18.721 16.917 -8.501 1.00 87.06 109 PRO A C 1
ATOM 767 O O . PRO A 1 109 ? 18.101 17.014 -7.441 1.00 87.06 109 PRO A O 1
ATOM 770 N N . GLU A 1 110 ? 18.840 15.756 -9.147 1.00 82.00 110 GLU A N 1
ATOM 771 C CA . GLU A 1 110 ? 18.212 14.506 -8.685 1.00 82.00 110 GLU A CA 1
ATOM 772 C C . GLU A 1 110 ? 18.605 14.162 -7.238 1.00 82.00 110 GLU A C 1
ATOM 774 O O . GLU A 1 110 ? 17.782 13.704 -6.445 1.00 82.00 110 GLU A O 1
ATOM 779 N N . ALA A 1 111 ? 19.843 14.487 -6.853 1.00 86.81 111 ALA A N 1
ATOM 780 C CA . ALA A 1 111 ? 20.351 14.311 -5.495 1.00 86.81 111 ALA A CA 1
ATOM 781 C C . ALA A 1 111 ? 19.560 15.092 -4.427 1.00 86.81 111 ALA A C 1
ATOM 783 O O . ALA A 1 111 ? 19.571 14.695 -3.264 1.00 86.81 111 ALA A O 1
ATOM 784 N N . ALA A 1 112 ? 18.862 16.175 -4.790 1.00 85.94 112 ALA A N 1
ATOM 785 C CA . ALA A 1 112 ? 18.005 16.916 -3.861 1.00 85.94 112 ALA A CA 1
ATOM 786 C C . ALA A 1 112 ? 16.633 16.254 -3.654 1.00 85.94 112 ALA A C 1
ATOM 788 O O . ALA A 1 112 ? 15.978 16.520 -2.647 1.00 85.94 112 ALA A O 1
ATOM 789 N N . ILE A 1 113 ? 16.201 15.376 -4.564 1.00 83.56 113 ILE A N 1
ATOM 790 C CA . ILE A 1 113 ? 14.894 14.710 -4.491 1.00 83.56 113 ILE A CA 1
ATOM 791 C C . ILE A 1 113 ? 14.921 13.585 -3.450 1.00 83.56 113 ILE A C 1
ATOM 793 O O . ILE A 1 113 ? 13.992 13.451 -2.654 1.00 83.56 113 ILE A O 1
ATOM 797 N N . ALA A 1 114 ? 15.999 12.796 -3.410 1.00 84.75 114 ALA A N 1
ATOM 798 C CA . ALA A 1 114 ? 16.079 11.625 -2.537 1.00 84.75 114 ALA A CA 1
ATOM 799 C C . ALA A 1 114 ? 15.908 11.952 -1.034 1.00 84.75 114 ALA A C 1
ATOM 801 O O . ALA A 1 114 ? 15.087 11.296 -0.391 1.00 84.75 114 ALA A O 1
ATOM 802 N N . PRO A 1 115 ? 16.570 12.978 -0.454 1.00 87.00 115 PRO A N 1
ATOM 803 C CA . PRO A 1 115 ? 16.362 13.341 0.950 1.00 87.00 115 PRO A CA 1
ATOM 804 C C . PRO A 1 115 ? 14.918 13.741 1.275 1.00 87.00 115 PRO A C 1
ATOM 806 O O . PRO A 1 115 ? 14.428 13.419 2.357 1.00 87.00 115 PRO A O 1
ATOM 809 N N . ILE A 1 116 ? 14.225 14.403 0.340 1.00 84.88 116 ILE A N 1
ATOM 810 C CA . ILE A 1 116 ? 12.817 14.792 0.506 1.00 84.88 116 ILE A CA 1
ATOM 811 C C . ILE A 1 116 ? 11.948 13.537 0.631 1.00 84.88 116 ILE A C 1
ATOM 813 O O . ILE A 1 116 ? 11.146 13.433 1.558 1.00 84.88 116 ILE A O 1
ATOM 817 N N . LEU A 1 117 ? 12.144 12.557 -0.257 1.00 85.00 117 LEU A N 1
ATOM 818 C CA . LEU A 1 117 ? 11.402 11.294 -0.224 1.00 85.00 117 LEU A CA 1
ATOM 819 C C . LEU A 1 117 ? 11.707 10.473 1.035 1.00 85.00 117 LEU A C 1
ATOM 821 O O . LEU A 1 117 ? 10.788 9.905 1.623 1.00 85.00 117 LEU A O 1
ATOM 825 N N . VAL A 1 118 ? 12.966 10.449 1.485 1.00 86.81 118 VAL A N 1
ATOM 826 C CA . VAL A 1 118 ? 13.360 9.783 2.738 1.00 86.81 118 VAL A CA 1
ATOM 827 C C . VAL A 1 118 ? 12.656 10.420 3.934 1.00 86.81 118 VAL A C 1
ATOM 829 O O . VAL A 1 118 ? 12.082 9.703 4.751 1.00 86.81 118 VAL A O 1
ATOM 832 N N . PHE A 1 119 ? 12.655 11.751 4.028 1.00 84.94 119 PHE A N 1
ATOM 833 C CA . PHE A 1 119 ? 11.987 12.459 5.118 1.00 84.94 119 PHE A CA 1
ATOM 834 C C . PHE A 1 119 ? 10.476 12.194 5.130 1.00 84.94 119 PHE A C 1
ATOM 836 O O . PHE A 1 119 ? 9.926 11.834 6.169 1.00 84.94 119 PHE A O 1
ATOM 843 N N . ILE A 1 120 ? 9.818 12.297 3.971 1.00 83.00 120 ILE A N 1
ATOM 844 C CA . ILE A 1 120 ? 8.382 12.016 3.836 1.00 83.00 120 ILE A CA 1
ATOM 845 C C . ILE A 1 120 ? 8.076 10.563 4.227 1.00 83.00 120 ILE A C 1
ATOM 847 O O . ILE A 1 120 ? 7.149 10.319 4.996 1.00 83.00 120 ILE A O 1
ATOM 851 N N . GLY A 1 121 ? 8.868 9.600 3.748 1.00 86.38 121 GLY A N 1
ATOM 852 C CA . GLY A 1 121 ? 8.685 8.185 4.070 1.00 86.38 121 GLY A CA 1
ATOM 853 C C . GLY A 1 121 ? 8.855 7.881 5.560 1.00 86.38 121 GLY A C 1
ATOM 854 O O . GLY A 1 121 ? 8.059 7.126 6.125 1.00 86.38 121 GLY A O 1
ATOM 855 N N . LEU A 1 122 ? 9.850 8.496 6.209 1.00 88.06 122 LEU A N 1
ATOM 856 C CA . LEU A 1 122 ? 10.063 8.385 7.654 1.00 88.06 122 LEU A CA 1
ATOM 857 C C . LEU A 1 122 ? 8.886 8.962 8.441 1.00 88.06 122 LEU A C 1
ATOM 859 O O . LEU A 1 122 ? 8.401 8.299 9.355 1.00 88.06 122 LEU A O 1
ATOM 863 N N . GLU A 1 123 ? 8.404 10.148 8.068 1.00 84.62 123 GLU A N 1
ATOM 864 C CA . GLU A 1 123 ? 7.279 10.797 8.743 1.00 84.62 123 GLU A CA 1
ATOM 865 C C . GLU A 1 123 ? 5.998 9.964 8.607 1.00 84.62 123 GLU A C 1
ATOM 867 O O . GLU A 1 123 ? 5.369 9.650 9.612 1.00 84.62 123 GLU A O 1
ATOM 872 N N . ILE A 1 124 ? 5.644 9.513 7.397 1.00 84.69 124 ILE A N 1
ATOM 873 C CA . ILE A 1 124 ? 4.460 8.659 7.175 1.00 84.69 124 ILE A CA 1
ATOM 874 C C . ILE A 1 124 ? 4.566 7.364 7.988 1.00 84.69 124 ILE A C 1
ATOM 876 O O . ILE A 1 124 ? 3.606 6.955 8.643 1.00 84.69 124 ILE A O 1
ATOM 880 N N . THR A 1 125 ? 5.741 6.730 7.972 1.00 90.06 125 THR A N 1
ATOM 881 C CA . THR A 1 125 ? 5.989 5.497 8.727 1.00 90.06 125 THR A CA 1
ATOM 882 C C . THR A 1 125 ? 5.821 5.733 10.224 1.00 90.06 125 THR A C 1
ATOM 884 O O . THR A 1 125 ? 5.105 4.981 10.885 1.00 90.06 125 THR A O 1
ATOM 887 N N . ALA A 1 126 ? 6.436 6.789 10.762 1.00 89.56 126 ALA A N 1
ATOM 888 C CA . ALA A 1 126 ? 6.321 7.147 12.169 1.00 89.56 126 ALA A CA 1
ATOM 889 C C . ALA A 1 126 ? 4.863 7.426 12.555 1.00 89.56 126 ALA A C 1
ATOM 891 O O . ALA A 1 126 ? 4.384 6.869 13.544 1.00 89.56 126 ALA A O 1
ATOM 892 N N . GLN A 1 127 ? 4.134 8.202 11.748 1.00 87.00 127 GLN A N 1
ATOM 893 C CA . GLN A 1 127 ? 2.713 8.483 11.967 1.00 87.00 127 GLN A CA 1
ATOM 894 C C . GLN A 1 127 ? 1.868 7.206 11.984 1.00 87.00 127 GLN A C 1
ATOM 896 O O . GLN A 1 127 ? 1.004 7.072 12.846 1.00 87.00 127 GLN A O 1
ATOM 901 N N . GLY A 1 128 ? 2.160 6.227 11.122 1.00 89.50 128 GLY A N 1
ATOM 902 C CA . GLY A 1 128 ? 1.475 4.931 11.136 1.00 89.50 128 GLY A CA 1
ATOM 903 C C . GLY A 1 128 ? 1.550 4.219 12.493 1.00 89.50 128 GLY A C 1
ATOM 904 O O . GLY A 1 128 ? 0.559 3.650 12.948 1.00 89.50 128 GLY A O 1
ATOM 905 N N . PHE A 1 129 ? 2.691 4.292 13.183 1.00 94.00 129 PHE A N 1
ATOM 906 C CA . PHE A 1 129 ? 2.835 3.738 14.535 1.00 94.00 129 PHE A CA 1
ATOM 907 C C . PHE A 1 129 ? 2.274 4.658 15.624 1.00 94.00 129 PHE A C 1
ATOM 909 O O . PHE A 1 129 ? 1.651 4.163 16.559 1.00 94.00 129 PHE A O 1
ATOM 916 N N . LEU A 1 130 ? 2.495 5.971 15.522 1.00 91.81 130 LEU A N 1
ATOM 917 C CA . LEU A 1 130 ? 2.119 6.944 16.554 1.00 91.81 130 LEU A CA 1
ATOM 918 C C . LEU A 1 130 ? 0.607 7.193 16.624 1.00 91.81 130 LEU A C 1
ATOM 920 O O . LEU A 1 130 ? 0.073 7.359 17.718 1.00 91.81 130 LEU A O 1
ATOM 924 N N . ALA A 1 131 ? -0.079 7.202 15.480 1.00 89.88 131 ALA A N 1
ATOM 925 C CA . ALA A 1 131 ? -1.531 7.373 15.408 1.00 89.88 131 ALA A CA 1
ATOM 926 C C . ALA A 1 131 ? -2.296 6.091 15.783 1.00 89.88 131 ALA A C 1
ATOM 928 O O . ALA A 1 131 ? -3.479 6.134 16.120 1.00 89.88 131 ALA A O 1
ATOM 929 N N . THR A 1 132 ? -1.624 4.939 15.745 1.00 92.38 132 THR A N 1
ATOM 930 C CA . THR A 1 132 ? -2.227 3.639 16.042 1.00 92.38 132 THR A CA 1
ATOM 931 C C . THR A 1 132 ? -2.162 3.337 17.546 1.00 92.38 132 THR A C 1
ATOM 933 O O . THR A 1 132 ? -1.126 3.563 18.176 1.00 92.38 132 THR A O 1
ATOM 936 N N . PRO A 1 133 ? -3.214 2.757 18.163 1.00 94.06 133 PRO A N 1
ATOM 937 C CA . PRO A 1 133 ? -3.142 2.300 19.548 1.00 94.06 133 PRO A CA 1
ATOM 938 C C . PRO A 1 133 ? -1.929 1.378 19.786 1.00 94.06 133 PRO A C 1
ATOM 940 O O . PRO A 1 133 ? -1.752 0.422 19.028 1.00 94.06 133 PRO A O 1
ATOM 943 N N . PRO A 1 134 ? -1.137 1.557 20.866 1.00 95.19 134 PRO A N 1
ATOM 944 C CA . PRO A 1 134 ? 0.125 0.826 21.052 1.00 95.19 134 PRO A CA 1
ATOM 945 C C . PRO A 1 134 ? 0.009 -0.703 20.968 1.00 95.19 134 PRO A C 1
ATOM 947 O O . PRO A 1 134 ? 0.913 -1.382 20.483 1.00 95.19 134 PRO A O 1
ATOM 950 N N . ARG A 1 135 ? -1.136 -1.265 21.382 1.00 96.75 135 ARG A N 1
ATOM 951 C CA . ARG A 1 135 ? -1.416 -2.709 21.303 1.00 96.75 135 ARG A CA 1
ATOM 952 C C . ARG A 1 135 ? -1.448 -3.264 19.873 1.00 96.75 135 ARG A C 1
ATOM 954 O O . ARG A 1 135 ? -1.277 -4.463 19.694 1.00 96.75 135 ARG A O 1
ATOM 961 N N . HIS A 1 136 ? -1.676 -2.420 18.867 1.00 97.81 136 HIS A N 1
ATOM 962 C CA . HIS A 1 136 ? -1.733 -2.799 17.454 1.00 97.81 136 HIS A CA 1
ATOM 963 C C . HIS A 1 136 ? -0.403 -2.577 16.721 1.00 97.81 136 HIS A C 1
ATOM 965 O O . HIS A 1 136 ? -0.337 -2.815 15.520 1.00 97.81 136 HIS A O 1
ATOM 971 N N . GLY A 1 137 ? 0.682 -2.206 17.413 1.00 97.25 137 GLY A N 1
ATOM 972 C CA . GLY A 1 137 ? 1.988 -1.978 16.779 1.00 97.25 137 GLY A CA 1
ATOM 973 C C . GLY A 1 137 ? 2.508 -3.175 15.968 1.00 97.25 137 GLY A C 1
ATOM 974 O O . GLY A 1 137 ? 3.089 -2.994 14.904 1.00 97.25 137 GLY A O 1
ATOM 975 N N . ALA A 1 138 ? 2.224 -4.410 16.400 1.00 97.62 138 ALA A N 1
ATOM 976 C CA . ALA A 1 138 ? 2.556 -5.611 15.627 1.00 97.62 138 ALA A CA 1
ATOM 977 C C . ALA A 1 138 ? 1.763 -5.716 14.309 1.00 97.62 138 ALA A C 1
ATOM 979 O O . ALA A 1 138 ? 2.291 -6.211 13.316 1.00 97.62 138 ALA A O 1
ATOM 980 N N . ALA A 1 139 ? 0.515 -5.232 14.285 1.00 97.81 139 ALA A N 1
ATOM 981 C CA . ALA A 1 139 ? -0.290 -5.164 13.069 1.00 97.81 139 ALA A CA 1
ATOM 982 C C . ALA A 1 139 ? 0.299 -4.164 12.074 1.00 97.81 139 ALA A C 1
ATOM 984 O O . ALA A 1 139 ? 0.424 -4.501 10.902 1.00 97.81 139 ALA A O 1
ATOM 985 N N . VAL A 1 140 ? 0.747 -2.998 12.552 1.00 96.94 140 VAL A N 1
ATOM 986 C CA . VAL A 1 140 ? 1.464 -2.012 11.728 1.00 96.94 140 VAL A CA 1
ATOM 987 C C . VAL A 1 140 ? 2.786 -2.589 11.220 1.00 96.94 140 VAL A C 1
ATOM 989 O O . VAL A 1 140 ? 3.076 -2.497 10.041 1.00 96.94 140 VAL A O 1
ATOM 992 N N . ALA A 1 141 ? 3.573 -3.267 12.057 1.00 97.62 141 ALA A N 1
ATOM 993 C CA . ALA A 1 141 ? 4.826 -3.885 11.612 1.00 97.62 141 ALA A CA 1
ATOM 994 C C . ALA A 1 141 ? 4.614 -4.962 10.526 1.00 97.62 141 ALA A C 1
ATOM 996 O O . ALA A 1 141 ? 5.417 -5.079 9.600 1.00 97.62 141 ALA A O 1
ATOM 997 N N . LEU A 1 142 ? 3.522 -5.732 10.608 1.00 98.06 142 LEU A N 1
ATOM 998 C CA . LEU A 1 142 ? 3.195 -6.766 9.624 1.00 98.06 142 LEU A CA 1
ATOM 999 C C . LEU A 1 142 ? 2.906 -6.190 8.226 1.00 98.06 142 LEU A C 1
ATOM 1001 O O . LEU A 1 142 ? 3.196 -6.859 7.233 1.00 98.06 142 LEU A O 1
ATOM 1005 N N . THR A 1 143 ? 2.378 -4.965 8.122 1.00 96.38 143 THR A N 1
ATOM 1006 C CA . THR A 1 143 ? 2.036 -4.350 6.824 1.00 96.38 143 THR A CA 1
ATOM 1007 C C . THR A 1 143 ? 3.272 -4.097 5.956 1.00 96.38 143 THR A C 1
ATOM 1009 O O . THR A 1 143 ? 3.168 -4.115 4.731 1.00 96.38 143 THR A O 1
ATOM 1012 N N . PHE A 1 144 ? 4.458 -3.950 6.560 1.00 96.75 144 PHE A N 1
ATOM 1013 C CA . PHE A 1 144 ? 5.716 -3.757 5.834 1.00 96.75 144 PHE A CA 1
ATOM 1014 C C . PHE A 1 144 ? 6.190 -5.012 5.102 1.00 96.75 144 PHE A C 1
ATOM 1016 O O . PHE A 1 144 ? 6.916 -4.898 4.120 1.00 96.75 144 PHE A O 1
ATOM 1023 N N . VAL A 1 145 ? 5.795 -6.210 5.539 1.00 97.19 145 VAL A N 1
ATOM 1024 C CA . VAL A 1 145 ? 6.297 -7.480 4.985 1.00 97.19 145 VAL A CA 1
ATOM 1025 C C . VAL A 1 145 ? 6.071 -7.603 3.466 1.00 97.19 145 VAL A C 1
ATOM 1027 O O . VAL A 1 145 ? 7.051 -7.800 2.743 1.00 97.19 145 VAL A O 1
ATOM 1030 N N . PRO A 1 146 ? 4.840 -7.455 2.934 1.00 96.81 146 PRO A N 1
ATOM 1031 C CA . PRO A 1 146 ? 4.625 -7.494 1.488 1.00 96.81 146 PRO A CA 1
ATOM 1032 C C . PRO A 1 146 ? 5.260 -6.305 0.746 1.00 96.81 146 PRO A C 1
ATOM 1034 O O . PRO A 1 146 ? 5.706 -6.465 -0.389 1.00 96.81 146 PRO A O 1
ATOM 1037 N N . VAL A 1 147 ? 5.362 -5.133 1.384 1.00 95.12 147 VAL A N 1
ATOM 1038 C CA . VAL A 1 147 ? 5.997 -3.937 0.798 1.00 95.12 147 VAL A CA 1
ATOM 1039 C C . VAL A 1 147 ? 7.495 -4.167 0.591 1.00 95.12 147 VAL A C 1
ATOM 1041 O O . VAL A 1 147 ? 8.022 -3.910 -0.487 1.00 95.12 147 VAL A O 1
ATOM 1044 N N . VAL A 1 148 ? 8.183 -4.707 1.599 1.00 97.19 148 VAL A N 1
ATOM 1045 C CA . VAL A 1 148 ? 9.611 -5.042 1.517 1.00 97.19 148 VAL A CA 1
ATOM 1046 C C . VAL A 1 148 ? 9.853 -6.084 0.428 1.00 97.19 148 VAL A C 1
ATOM 1048 O O . VAL A 1 148 ? 10.798 -5.938 -0.343 1.00 97.19 148 VAL A O 1
ATOM 1051 N N . ALA A 1 149 ? 8.986 -7.094 0.301 1.00 97.44 149 ALA A N 1
ATOM 1052 C CA . ALA A 1 149 ? 9.088 -8.062 -0.790 1.00 97.44 149 ALA A CA 1
ATOM 1053 C C . ALA A 1 149 ? 8.995 -7.389 -2.170 1.00 97.44 149 ALA A C 1
ATOM 1055 O O . ALA A 1 149 ? 9.793 -7.701 -3.053 1.00 97.44 149 ALA A O 1
ATOM 1056 N N . ALA A 1 150 ? 8.079 -6.430 -2.339 1.00 95.56 150 ALA A N 1
ATOM 1057 C CA . ALA A 1 150 ? 7.956 -5.656 -3.572 1.00 95.56 150 ALA A CA 1
ATOM 1058 C C . ALA A 1 150 ? 9.209 -4.809 -3.864 1.00 95.56 150 ALA A C 1
ATOM 1060 O O . ALA A 1 150 ? 9.701 -4.832 -4.991 1.00 95.56 150 ALA A O 1
ATOM 1061 N N . VAL A 1 151 ? 9.777 -4.130 -2.861 1.00 95.50 151 VAL A N 1
ATOM 1062 C CA . VAL A 1 151 ? 11.035 -3.374 -3.018 1.00 95.50 151 VAL A CA 1
ATOM 1063 C C . VAL A 1 151 ? 12.174 -4.299 -3.451 1.00 95.50 151 VAL A C 1
ATOM 1065 O O . VAL A 1 151 ? 12.866 -4.011 -4.424 1.00 95.50 151 VAL A O 1
ATOM 1068 N N . VAL A 1 152 ? 12.331 -5.452 -2.794 1.00 97.19 152 VAL A N 1
ATOM 1069 C CA . VAL A 1 152 ? 13.371 -6.429 -3.157 1.00 97.19 152 VAL A CA 1
ATOM 1070 C C . VAL A 1 152 ? 13.189 -6.925 -4.595 1.00 97.19 152 VAL A C 1
ATOM 1072 O O . VAL A 1 152 ? 14.181 -7.068 -5.310 1.00 97.19 152 VAL A O 1
ATOM 1075 N N . LEU A 1 153 ? 11.954 -7.164 -5.051 1.00 95.44 153 LEU A N 1
ATOM 1076 C CA . LEU A 1 153 ? 11.685 -7.547 -6.443 1.00 95.44 153 LEU A CA 1
ATOM 1077 C C . LEU A 1 153 ? 12.082 -6.461 -7.443 1.00 95.44 153 LEU A C 1
ATOM 1079 O O . LEU A 1 153 ? 12.665 -6.796 -8.474 1.00 95.44 153 LEU A O 1
ATOM 1083 N N . ILE A 1 154 ? 11.774 -5.195 -7.148 1.00 93.94 154 ILE A N 1
ATOM 1084 C CA . ILE A 1 154 ? 12.098 -4.051 -8.013 1.00 93.94 154 ILE A CA 1
ATOM 1085 C C . ILE A 1 154 ? 13.615 -3.951 -8.197 1.00 93.94 154 ILE A C 1
ATOM 1087 O O . ILE A 1 154 ? 14.102 -3.992 -9.329 1.00 93.94 154 ILE A O 1
ATOM 1091 N N . GLU A 1 155 ? 14.364 -3.930 -7.093 1.00 95.44 155 GLU A N 1
ATOM 1092 C CA . GLU A 1 155 ? 15.829 -3.848 -7.126 1.00 95.44 155 GLU A CA 1
ATOM 1093 C C . GLU A 1 155 ? 16.456 -5.083 -7.792 1.00 95.44 155 GLU A C 1
ATOM 1095 O O . GLU A 1 155 ? 17.382 -4.974 -8.601 1.00 95.44 155 GLU A O 1
ATOM 1100 N N . SER A 1 156 ? 15.904 -6.273 -7.528 1.00 94.50 156 SER A N 1
ATOM 1101 C CA . SER A 1 156 ? 16.340 -7.509 -8.190 1.00 94.50 156 SER A CA 1
ATOM 1102 C C . SER A 1 156 ? 16.105 -7.455 -9.702 1.00 94.50 156 SER A C 1
ATOM 1104 O O . SER A 1 156 ? 16.950 -7.907 -10.471 1.00 94.50 156 SER A O 1
ATOM 1106 N N . GLY A 1 157 ? 14.976 -6.897 -10.148 1.00 93.25 157 GLY A N 1
ATOM 1107 C CA . GLY A 1 157 ? 14.666 -6.702 -11.565 1.00 93.25 157 GLY A CA 1
ATOM 1108 C C . GLY A 1 157 ? 15.675 -5.790 -12.263 1.00 93.25 157 GLY A C 1
ATOM 1109 O O . GLY A 1 157 ? 16.173 -6.137 -13.337 1.00 93.25 157 GLY A O 1
ATOM 1110 N N . GLY A 1 158 ? 16.038 -4.676 -11.618 1.00 93.50 158 GLY A N 1
ATOM 1111 C CA . GLY A 1 158 ? 17.099 -3.782 -12.089 1.00 93.50 158 GLY A CA 1
ATOM 1112 C C . GLY A 1 158 ? 18.447 -4.497 -12.218 1.00 93.50 158 GLY A C 1
ATOM 1113 O O . GLY A 1 158 ? 19.108 -4.395 -13.255 1.00 93.50 158 GLY A O 1
ATOM 1114 N N . LEU A 1 159 ? 18.814 -5.303 -11.217 1.00 95.06 159 LEU A N 1
ATOM 1115 C CA . LEU A 1 159 ? 20.036 -6.108 -11.241 1.00 95.06 159 LEU A CA 1
ATOM 1116 C C . LEU A 1 159 ? 20.035 -7.140 -12.380 1.00 95.06 159 LEU A C 1
ATOM 1118 O O . LEU A 1 159 ? 21.021 -7.246 -13.110 1.00 95.06 159 LEU A O 1
ATOM 1122 N N . PHE A 1 160 ? 18.940 -7.883 -12.569 1.00 95.56 160 PHE A N 1
ATOM 1123 C CA . PHE A 1 160 ? 18.830 -8.846 -13.670 1.00 95.56 160 PHE A CA 1
ATOM 1124 C C . PHE A 1 160 ? 18.971 -8.165 -15.034 1.00 95.56 160 PHE A C 1
ATOM 1126 O O . PHE A 1 160 ? 19.716 -8.660 -15.883 1.00 95.56 160 PHE A O 1
ATOM 1133 N N . SER A 1 161 ? 18.327 -7.007 -15.212 1.00 94.56 161 SER A N 1
ATOM 1134 C CA . SER A 1 161 ? 18.435 -6.207 -16.434 1.00 94.56 161 SER A CA 1
ATOM 1135 C C . SER A 1 161 ? 19.874 -5.760 -16.696 1.00 94.56 161 SER A C 1
ATOM 1137 O O . SER A 1 161 ? 20.360 -5.892 -17.817 1.00 94.56 161 SER A O 1
ATOM 1139 N N . ALA A 1 162 ? 20.578 -5.267 -15.673 1.00 96.38 162 ALA A N 1
ATOM 1140 C CA . ALA A 1 162 ? 21.967 -4.823 -15.798 1.00 96.38 162 ALA A CA 1
ATOM 1141 C C . ALA A 1 162 ? 22.928 -5.970 -16.156 1.00 96.38 162 ALA A C 1
ATOM 1143 O O . ALA A 1 162 ? 23.906 -5.768 -16.873 1.00 96.38 162 ALA A O 1
ATOM 1144 N N . LEU A 1 163 ? 22.635 -7.183 -15.683 1.00 96.44 163 LEU A N 1
ATOM 1145 C CA . LEU A 1 163 ? 23.413 -8.389 -15.970 1.00 96.44 163 LEU A CA 1
ATOM 1146 C C . LEU A 1 163 ? 23.005 -9.088 -17.279 1.00 96.44 163 LEU A C 1
ATOM 1148 O O . LEU A 1 163 ? 23.584 -10.120 -17.616 1.00 96.44 163 LEU A O 1
ATOM 1152 N N . GLY A 1 164 ? 22.006 -8.572 -18.005 1.00 95.94 164 GLY A N 1
ATOM 1153 C CA . GLY A 1 164 ? 21.509 -9.184 -19.242 1.00 95.94 164 GLY A CA 1
ATOM 1154 C C . GLY A 1 164 ? 20.903 -10.577 -19.036 1.00 95.94 164 GLY A C 1
ATOM 1155 O O . GLY A 1 164 ? 20.928 -11.407 -19.944 1.00 95.94 164 GLY A O 1
ATOM 1156 N N . THR A 1 165 ? 20.391 -10.857 -17.838 1.00 95.62 165 THR A N 1
ATOM 1157 C CA . THR A 1 165 ? 19.773 -12.139 -17.486 1.00 95.62 165 THR A CA 1
ATOM 1158 C C . THR A 1 165 ? 18.325 -11.935 -17.043 1.00 95.62 165 THR A C 1
ATOM 1160 O O . THR A 1 165 ? 17.791 -10.828 -17.071 1.00 95.62 165 THR A O 1
ATOM 1163 N N . SER A 1 166 ? 17.648 -13.015 -16.673 1.00 93.88 166 SER A N 1
ATOM 1164 C CA . SER A 1 166 ? 16.272 -12.966 -16.190 1.00 93.88 166 SER A CA 1
ATOM 1165 C C . SER A 1 166 ? 16.089 -13.867 -14.973 1.00 93.88 166 SER A C 1
ATOM 1167 O O . SER A 1 166 ? 16.852 -14.824 -14.796 1.00 93.88 166 SER A O 1
ATOM 1169 N N . PRO A 1 167 ? 15.035 -13.641 -14.170 1.00 92.75 167 PRO A N 1
ATOM 1170 C CA . PRO A 1 167 ? 14.706 -14.527 -13.059 1.00 92.75 167 PRO A CA 1
ATOM 1171 C C . PRO A 1 167 ? 14.514 -15.996 -13.469 1.00 92.75 167 PRO A C 1
ATOM 1173 O O . PRO A 1 167 ? 14.715 -16.890 -12.653 1.00 92.75 167 PRO A O 1
ATOM 1176 N N . ALA A 1 168 ? 14.183 -16.271 -14.738 1.00 91.75 168 ALA A N 1
ATOM 1177 C CA . ALA A 1 168 ? 14.041 -17.632 -15.260 1.00 91.75 168 ALA A CA 1
ATOM 1178 C C . ALA A 1 168 ? 15.363 -18.426 -15.278 1.00 91.75 168 ALA A C 1
ATOM 1180 O O . ALA A 1 168 ? 15.340 -19.651 -15.385 1.00 91.75 168 ALA A O 1
ATOM 1181 N N . ALA A 1 169 ? 16.513 -17.751 -15.169 1.00 93.94 169 ALA A N 1
ATOM 1182 C CA . ALA A 1 169 ? 17.817 -18.401 -15.070 1.00 93.94 169 ALA A CA 1
ATOM 1183 C C . ALA A 1 169 ? 18.113 -18.956 -13.663 1.00 93.94 169 ALA A C 1
ATOM 1185 O O . ALA A 1 169 ? 19.041 -19.756 -13.506 1.00 93.94 169 ALA A O 1
ATOM 1186 N N . LEU A 1 170 ? 17.351 -18.543 -12.642 1.00 95.00 170 LEU A N 1
ATOM 1187 C CA . LEU A 1 170 ? 17.522 -19.022 -11.273 1.00 95.00 170 LEU A CA 1
ATOM 1188 C C . LEU A 1 170 ? 17.188 -20.517 -11.165 1.00 95.00 170 LEU A C 1
ATOM 1190 O O . LEU A 1 170 ? 16.296 -21.032 -11.837 1.00 95.00 170 LEU A O 1
ATOM 1194 N N . LYS A 1 171 ? 17.895 -21.221 -10.274 1.00 95.50 171 LYS A N 1
ATOM 1195 C CA . LYS A 1 171 ? 17.691 -22.649 -9.985 1.00 95.50 171 LYS A CA 1
ATOM 1196 C C . LYS A 1 171 ? 17.737 -22.901 -8.479 1.00 95.50 171 LYS A C 1
ATOM 1198 O O . LYS A 1 171 ? 18.297 -22.097 -7.735 1.00 95.50 171 LYS A O 1
ATOM 1203 N N . GLY A 1 172 ? 17.171 -24.029 -8.046 1.00 96.00 172 GLY A N 1
ATOM 1204 C CA . GLY A 1 172 ? 17.165 -24.440 -6.638 1.00 96.00 172 GLY A CA 1
ATOM 1205 C C . GLY A 1 172 ? 16.545 -23.382 -5.722 1.00 96.00 172 GLY A C 1
ATOM 1206 O O . GLY A 1 172 ? 15.559 -22.739 -6.088 1.00 96.00 172 GLY A O 1
ATOM 1207 N N . ASP A 1 173 ? 17.159 -23.169 -4.561 1.00 95.31 173 ASP A N 1
ATOM 1208 C CA . ASP A 1 173 ? 16.663 -22.251 -3.528 1.00 95.31 173 ASP A CA 1
ATOM 1209 C C . ASP A 1 173 ? 16.545 -20.800 -4.008 1.00 95.31 173 ASP A C 1
ATOM 1211 O O . ASP A 1 173 ? 15.634 -20.089 -3.591 1.00 95.31 173 ASP A O 1
ATOM 1215 N N . GLY A 1 174 ? 17.402 -20.363 -4.938 1.00 94.00 174 GLY A N 1
ATOM 1216 C CA . GLY A 1 174 ? 17.313 -19.020 -5.517 1.00 94.00 174 GLY A CA 1
ATOM 1217 C C . GLY A 1 174 ? 16.020 -18.812 -6.310 1.00 94.00 174 GLY A C 1
ATOM 1218 O O . GLY A 1 174 ? 15.376 -17.771 -6.184 1.00 94.00 174 GLY A O 1
ATOM 1219 N N . ALA A 1 175 ? 15.596 -19.823 -7.076 1.00 95.00 175 ALA A N 1
ATOM 1220 C CA . ALA A 1 175 ? 14.334 -19.773 -7.814 1.00 95.00 175 ALA A CA 1
ATOM 1221 C C . ALA A 1 175 ? 13.127 -19.788 -6.867 1.00 95.00 175 ALA A C 1
ATOM 1223 O O . ALA A 1 175 ? 12.179 -19.029 -7.067 1.00 95.00 175 ALA A O 1
ATOM 1224 N N . LEU A 1 176 ? 13.181 -20.612 -5.814 1.00 94.69 176 LEU A N 1
ATOM 1225 C CA . LEU A 1 176 ? 12.124 -20.688 -4.801 1.00 94.69 176 LEU A CA 1
ATOM 1226 C C . LEU A 1 176 ? 11.996 -19.379 -4.015 1.00 94.69 176 LEU A C 1
ATOM 1228 O O . LEU A 1 176 ? 10.886 -18.881 -3.834 1.00 94.69 176 LEU A O 1
ATOM 1232 N N . GLY A 1 177 ? 13.119 -18.793 -3.595 1.00 96.06 177 GLY A N 1
ATOM 1233 C CA . GLY A 1 177 ? 13.152 -17.513 -2.891 1.00 96.06 177 GLY A CA 1
ATOM 1234 C C . GLY A 1 177 ? 12.596 -16.372 -3.742 1.00 96.06 177 GLY A C 1
ATOM 1235 O O . GLY A 1 177 ? 11.748 -15.615 -3.272 1.00 96.06 177 GLY A O 1
ATOM 1236 N N . TYR A 1 178 ? 12.994 -16.292 -5.016 1.00 96.31 178 TYR A N 1
ATOM 1237 C CA . TYR A 1 178 ? 12.444 -15.297 -5.937 1.00 96.31 178 TYR A CA 1
ATOM 1238 C C . TYR A 1 178 ? 10.942 -15.496 -6.171 1.00 96.31 178 TYR A C 1
ATOM 1240 O O . TYR A 1 178 ? 10.185 -14.530 -6.140 1.00 96.31 178 TYR A O 1
ATOM 1248 N N . GLN A 1 179 ? 10.481 -16.739 -6.345 1.00 95.31 179 GLN A N 1
ATOM 1249 C CA . GLN A 1 179 ? 9.054 -17.034 -6.485 1.00 95.31 179 GLN A CA 1
ATOM 1250 C C . GLN A 1 179 ? 8.267 -16.644 -5.224 1.00 95.31 179 GLN A C 1
ATOM 1252 O O . GLN A 1 179 ? 7.186 -16.071 -5.338 1.00 95.31 179 GLN A O 1
ATOM 1257 N N . ALA A 1 180 ? 8.800 -16.908 -4.029 1.00 95.44 180 ALA A N 1
ATOM 1258 C CA . ALA A 1 180 ? 8.168 -16.508 -2.775 1.00 95.44 180 ALA A CA 1
ATOM 1259 C C . ALA A 1 180 ? 8.054 -14.981 -2.658 1.00 95.44 180 ALA A C 1
ATOM 1261 O O . ALA A 1 180 ? 6.985 -14.478 -2.312 1.00 95.44 180 ALA A O 1
ATOM 1262 N N . LEU A 1 181 ? 9.118 -14.250 -3.007 1.00 97.12 181 LEU A N 1
ATOM 1263 C CA . LEU A 1 181 ? 9.093 -12.789 -3.080 1.00 97.12 181 LEU A CA 1
ATOM 1264 C C . LEU A 1 181 ? 8.046 -12.309 -4.086 1.00 97.12 181 LEU A C 1
ATOM 1266 O O . LEU A 1 181 ? 7.253 -11.443 -3.737 1.00 97.12 181 LEU A O 1
ATOM 1270 N N . LEU A 1 182 ? 7.993 -12.912 -5.280 1.00 95.94 182 LEU A N 1
ATOM 1271 C CA . LEU A 1 182 ? 7.041 -12.571 -6.342 1.00 95.94 182 LEU A CA 1
ATOM 1272 C C . LEU A 1 182 ? 5.592 -12.655 -5.848 1.00 95.94 182 LEU A C 1
ATOM 1274 O O . LEU A 1 182 ? 4.826 -11.703 -5.976 1.00 95.94 182 LEU A O 1
ATOM 1278 N N . ILE A 1 183 ? 5.233 -13.781 -5.232 1.00 95.94 183 ILE A N 1
ATOM 1279 C CA . ILE A 1 183 ? 3.899 -13.985 -4.659 1.00 95.94 183 ILE A CA 1
ATOM 1280 C C . ILE A 1 183 ? 3.653 -12.984 -3.529 1.00 95.94 183 ILE A C 1
ATOM 1282 O O . ILE A 1 183 ? 2.574 -12.414 -3.428 1.00 95.94 183 ILE A O 1
ATOM 1286 N N . LEU A 1 184 ? 4.620 -12.772 -2.641 1.00 96.44 184 LEU A N 1
ATOM 1287 C CA . LEU A 1 184 ? 4.428 -11.912 -1.477 1.00 96.44 184 LEU A CA 1
ATOM 128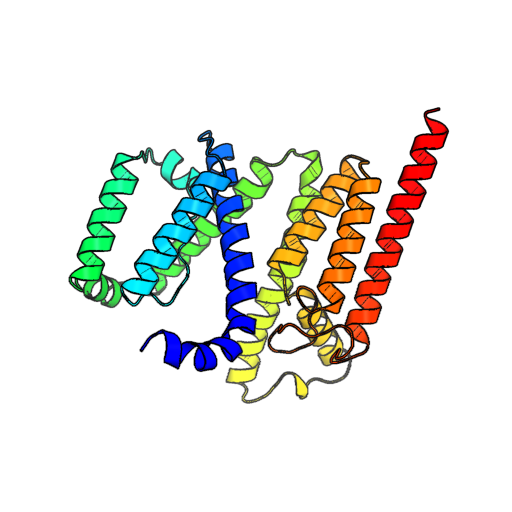8 C C . LEU A 1 184 ? 4.292 -10.426 -1.859 1.00 96.44 184 LEU A C 1
ATOM 1290 O O . LEU A 1 184 ? 3.474 -9.723 -1.267 1.00 96.44 184 LEU A O 1
ATOM 1294 N N . GLY A 1 185 ? 5.061 -9.968 -2.849 1.00 95.44 185 GLY A N 1
ATOM 1295 C CA . GLY A 1 185 ? 5.088 -8.582 -3.318 1.00 95.44 185 GLY A CA 1
ATOM 1296 C C . GLY A 1 185 ? 3.957 -8.223 -4.284 1.00 95.44 185 GLY A C 1
ATOM 1297 O O . GLY A 1 185 ? 3.515 -7.075 -4.314 1.00 95.44 185 GLY A O 1
ATOM 1298 N N . ASN A 1 186 ? 3.429 -9.177 -5.055 1.00 94.56 186 ASN A N 1
ATOM 1299 C CA . ASN A 1 186 ? 2.323 -8.886 -5.965 1.00 94.56 186 ASN A CA 1
ATOM 1300 C C . ASN A 1 186 ? 1.025 -8.588 -5.195 1.00 94.56 186 ASN A C 1
ATOM 1302 O O . ASN A 1 186 ? 0.517 -9.416 -4.436 1.00 94.56 186 ASN A O 1
ATOM 1306 N N . GLY A 1 187 ? 0.480 -7.387 -5.412 1.00 92.19 187 GLY A N 1
ATOM 1307 C CA . GLY A 1 187 ? -0.676 -6.867 -4.674 1.00 92.19 187 GLY A CA 1
ATOM 1308 C C . GLY A 1 187 ? -0.340 -6.359 -3.268 1.00 92.19 187 GLY A C 1
ATOM 1309 O O . GLY A 1 187 ? -1.225 -6.327 -2.413 1.00 92.19 187 GLY A O 1
ATOM 1310 N N . PHE A 1 188 ? 0.918 -5.968 -3.012 1.00 94.19 188 PHE A N 1
ATOM 1311 C CA . PHE A 1 188 ? 1.424 -5.652 -1.671 1.00 94.19 188 PHE A CA 1
ATOM 1312 C C . PHE A 1 188 ? 0.562 -4.683 -0.851 1.00 94.19 188 PHE A C 1
ATOM 1314 O O . PHE A 1 188 ? 0.462 -4.869 0.355 1.00 94.19 188 PHE A O 1
ATOM 1321 N N . ILE A 1 189 ? -0.085 -3.693 -1.476 1.00 91.94 189 ILE A N 1
ATOM 1322 C CA . ILE A 1 189 ? -0.945 -2.710 -0.792 1.00 91.94 189 ILE A CA 1
ATOM 1323 C C . ILE A 1 189 ? -2.179 -3.395 -0.203 1.00 91.94 189 ILE A C 1
ATOM 1325 O O . ILE A 1 189 ? -2.456 -3.281 0.988 1.00 91.94 189 ILE A O 1
ATOM 1329 N N . LEU A 1 190 ? -2.895 -4.167 -1.023 1.00 92.75 190 LEU A N 1
ATOM 1330 C CA . LEU A 1 190 ? -4.069 -4.915 -0.576 1.00 92.75 190 LEU A CA 1
ATOM 1331 C C . LEU A 1 190 ? -3.681 -5.989 0.442 1.00 92.75 190 LEU A C 1
ATOM 1333 O O . LEU A 1 190 ? -4.374 -6.154 1.446 1.00 92.75 190 LEU A O 1
ATOM 1337 N N . THR A 1 191 ? -2.562 -6.684 0.219 1.00 96.25 191 THR A N 1
ATOM 1338 C CA . THR A 1 191 ? -2.025 -7.662 1.173 1.00 96.25 191 THR A CA 1
ATOM 1339 C C . THR A 1 191 ? -1.729 -6.999 2.518 1.00 96.25 191 THR A C 1
ATOM 1341 O O . THR A 1 191 ? -2.173 -7.503 3.546 1.00 96.25 191 THR A O 1
ATOM 1344 N N . ALA A 1 192 ? -1.050 -5.849 2.520 1.00 95.94 192 ALA A N 1
ATOM 1345 C CA . ALA A 1 192 ? -0.728 -5.081 3.718 1.00 95.94 192 ALA A CA 1
ATOM 1346 C C . ALA A 1 192 ? -1.991 -4.669 4.484 1.00 95.94 192 ALA A C 1
ATOM 1348 O O . ALA A 1 192 ? -2.093 -4.952 5.678 1.00 95.94 192 ALA A O 1
ATOM 1349 N N . VAL A 1 193 ? -2.980 -4.084 3.801 1.00 94.62 193 VAL A N 1
ATOM 1350 C CA . VAL A 1 193 ? -4.257 -3.673 4.409 1.00 94.62 193 VAL A CA 1
ATOM 1351 C C . VAL A 1 193 ? -4.994 -4.869 5.013 1.00 94.62 193 VAL A C 1
ATOM 1353 O O . VAL A 1 193 ? -5.399 -4.825 6.176 1.00 94.62 193 VAL A O 1
ATOM 1356 N N . LEU A 1 194 ? -5.145 -5.964 4.260 1.00 97.12 194 LEU A N 1
ATOM 1357 C CA . LEU A 1 194 ? -5.855 -7.156 4.731 1.00 97.12 194 LEU A CA 1
ATOM 1358 C C . LEU A 1 194 ? -5.133 -7.826 5.905 1.00 97.12 194 LEU A C 1
ATOM 1360 O O . LEU A 1 194 ? -5.789 -8.241 6.860 1.00 97.12 194 LEU A O 1
ATOM 1364 N N . TRP A 1 195 ? -3.802 -7.919 5.865 1.00 98.12 195 TRP A N 1
ATOM 1365 C CA . TRP A 1 195 ? -3.001 -8.522 6.935 1.00 98.12 195 TRP A CA 1
ATOM 1366 C C . TRP A 1 195 ? -2.982 -7.667 8.194 1.00 98.12 195 TRP A C 1
ATOM 1368 O O . TRP A 1 195 ? -3.209 -8.194 9.285 1.00 98.12 195 TRP A O 1
ATOM 1378 N N . GLY A 1 196 ? -2.769 -6.358 8.050 1.00 97.62 196 GLY A N 1
ATOM 1379 C CA . GLY A 1 196 ? -2.829 -5.408 9.156 1.00 97.62 196 GLY A CA 1
ATOM 1380 C C . GLY A 1 196 ? -4.200 -5.438 9.829 1.00 97.62 196 GLY A C 1
ATOM 1381 O O . GLY A 1 196 ? -4.291 -5.598 11.047 1.00 97.62 196 GLY A O 1
ATOM 1382 N N . TRP A 1 197 ? -5.280 -5.404 9.042 1.00 97.38 197 TRP A N 1
ATOM 1383 C CA . TRP A 1 197 ? -6.639 -5.461 9.578 1.00 97.38 197 TRP A CA 1
ATOM 1384 C C . TRP A 1 197 ? -6.951 -6.810 10.237 1.00 97.38 197 TRP A C 1
ATOM 1386 O O . TRP A 1 197 ? -7.509 -6.847 11.337 1.00 97.38 197 TRP A O 1
ATOM 1396 N N . ALA A 1 198 ? -6.557 -7.926 9.620 1.00 98.50 198 ALA A N 1
ATOM 1397 C CA . ALA A 1 198 ? -6.761 -9.249 10.200 1.00 98.50 198 ALA A CA 1
ATOM 1398 C C . ALA A 1 198 ? -6.009 -9.400 11.529 1.00 98.50 198 ALA A C 1
ATOM 1400 O O . ALA A 1 198 ? -6.598 -9.866 12.506 1.00 98.50 198 ALA A O 1
ATOM 1401 N N . LEU A 1 199 ? -4.749 -8.958 11.603 1.00 98.50 199 LEU A N 1
ATOM 1402 C CA . LEU A 1 199 ? -3.963 -9.030 12.832 1.00 98.50 199 LEU A CA 1
ATOM 1403 C C . LEU A 1 199 ? -4.515 -8.094 13.916 1.00 98.50 199 LEU A C 1
ATOM 1405 O O . LEU A 1 199 ? -4.667 -8.528 15.057 1.00 98.50 199 LEU A O 1
ATOM 1409 N N . ALA A 1 200 ? -4.909 -6.864 13.578 1.00 98.25 200 ALA A N 1
ATOM 1410 C CA . ALA A 1 200 ? -5.576 -5.966 14.523 1.00 98.25 200 ALA A CA 1
ATOM 1411 C C . ALA A 1 200 ? -6.887 -6.574 15.062 1.00 98.25 200 ALA A C 1
ATOM 1413 O O . ALA A 1 200 ? -7.133 -6.559 16.269 1.00 98.25 200 ALA A O 1
ATOM 1414 N N . ALA A 1 201 ? -7.693 -7.198 14.195 1.00 98.19 201 ALA A N 1
ATOM 1415 C CA . ALA A 1 201 ? -8.914 -7.894 14.596 1.00 98.19 201 ALA A CA 1
ATOM 1416 C C . ALA A 1 201 ? -8.635 -9.113 15.492 1.00 98.19 201 ALA A C 1
ATOM 1418 O O . ALA A 1 201 ? -9.421 -9.388 16.399 1.00 98.19 201 ALA A O 1
ATOM 1419 N N . ILE A 1 202 ? -7.532 -9.835 15.270 1.00 98.31 202 ILE A N 1
ATOM 1420 C CA . ILE A 1 202 ? -7.094 -10.934 16.143 1.00 98.31 202 ILE A CA 1
ATOM 1421 C C . ILE A 1 202 ? -6.677 -10.403 17.516 1.00 98.31 202 ILE A C 1
ATOM 1423 O O . ILE A 1 202 ? -7.113 -10.958 18.525 1.00 98.31 202 ILE A O 1
ATOM 1427 N N . ILE A 1 203 ? -5.889 -9.324 17.558 1.00 98.00 203 ILE A N 1
ATOM 1428 C CA . ILE A 1 203 ? -5.460 -8.667 18.802 1.00 98.00 203 ILE A CA 1
ATOM 1429 C C . ILE A 1 203 ? -6.678 -8.199 19.611 1.00 98.00 203 ILE A C 1
ATOM 1431 O O . ILE A 1 203 ? -6.729 -8.401 20.822 1.00 98.00 203 ILE A O 1
ATOM 1435 N N . ASP A 1 204 ? -7.696 -7.658 18.939 1.00 97.31 204 ASP A N 1
ATOM 1436 C CA . ASP A 1 204 ? -8.955 -7.228 19.561 1.00 97.31 204 ASP A CA 1
ATOM 1437 C C . ASP A 1 204 ? -9.935 -8.384 19.844 1.00 97.31 204 ASP A C 1
ATOM 1439 O O . ASP A 1 204 ? -11.083 -8.145 20.223 1.00 97.31 204 ASP A O 1
ATOM 1443 N N . LEU A 1 205 ? -9.526 -9.643 19.636 1.00 96.50 205 LEU A N 1
ATOM 1444 C CA . LEU A 1 205 ? -10.354 -10.848 19.791 1.00 96.50 205 LEU A CA 1
ATOM 1445 C C . LEU A 1 205 ? -11.639 -10.848 18.939 1.00 96.50 205 LEU A C 1
ATOM 1447 O O . LEU A 1 205 ? -12.553 -11.649 19.153 1.00 96.50 205 LEU A O 1
ATOM 1451 N N . ARG A 1 206 ? -11.696 -10.022 17.891 1.00 97.38 206 ARG A N 1
ATOM 1452 C CA . ARG A 1 206 ? -12.761 -9.991 16.876 1.00 97.38 206 ARG A CA 1
ATOM 1453 C C . ARG A 1 206 ? -12.519 -11.081 15.831 1.00 97.38 206 ARG A C 1
ATOM 1455 O O . ARG A 1 206 ? -12.473 -10.832 14.627 1.00 97.38 206 ARG A O 1
ATOM 1462 N N . LEU A 1 207 ? -12.395 -12.323 16.293 1.00 97.62 207 LEU A N 1
ATOM 1463 C CA . LEU A 1 207 ? -11.966 -13.464 15.477 1.00 97.62 207 LEU A CA 1
ATOM 1464 C C . LEU A 1 207 ? -12.935 -13.781 14.326 1.00 97.62 207 LEU A C 1
ATOM 1466 O O . LEU A 1 207 ? -12.521 -14.294 13.290 1.00 97.62 207 LEU A O 1
ATOM 1470 N N . ALA A 1 208 ? -14.219 -13.436 14.463 1.00 97.06 208 ALA A N 1
ATOM 1471 C CA . ALA A 1 208 ? -15.176 -13.582 13.370 1.00 97.06 208 ALA A CA 1
ATOM 1472 C C . ALA A 1 208 ? -14.870 -12.661 12.178 1.00 97.06 208 ALA A C 1
ATOM 1474 O O . ALA A 1 208 ? -14.967 -13.096 11.029 1.00 97.06 208 ALA A O 1
ATOM 1475 N N . LEU A 1 209 ? -14.456 -11.422 12.465 1.00 97.88 209 LEU A N 1
ATOM 1476 C CA . LEU A 1 209 ? -14.026 -10.453 11.460 1.00 97.88 209 LEU A CA 1
ATOM 1477 C C . LEU A 1 209 ? -12.720 -10.905 10.806 1.00 97.88 209 LEU A C 1
ATOM 1479 O O . LEU A 1 209 ? -12.657 -10.959 9.584 1.00 97.88 209 LEU A O 1
ATOM 1483 N N . ALA A 1 210 ? -11.726 -11.315 11.603 1.00 98.31 210 ALA A N 1
ATOM 1484 C CA . ALA A 1 210 ? -10.467 -11.853 11.082 1.00 98.31 210 ALA A CA 1
ATOM 1485 C C . ALA A 1 210 ? -10.698 -13.036 10.126 1.00 98.31 210 ALA A C 1
ATOM 1487 O O . ALA A 1 210 ? -10.113 -13.090 9.048 1.00 98.31 210 ALA A O 1
ATOM 1488 N N . GLY A 1 211 ? -11.620 -13.943 10.474 1.00 98.19 211 GLY A N 1
ATOM 1489 C CA . GLY A 1 211 ? -11.992 -15.050 9.596 1.00 98.19 211 GLY A CA 1
ATOM 1490 C C . GLY A 1 211 ? -12.593 -14.597 8.261 1.00 98.19 211 GLY A C 1
ATOM 1491 O O . GLY A 1 211 ? -12.242 -15.139 7.214 1.00 98.19 211 GLY A O 1
ATOM 1492 N N . GLY A 1 212 ? -13.440 -13.562 8.284 1.00 98.31 212 GLY A N 1
ATOM 1493 C CA . GLY A 1 212 ? -13.971 -12.936 7.071 1.00 98.31 212 GLY A CA 1
ATOM 1494 C C . GLY A 1 212 ? -12.888 -12.270 6.219 1.00 98.31 212 GLY A C 1
ATOM 1495 O O . GLY A 1 212 ? -12.882 -12.442 5.004 1.00 98.31 212 GLY A O 1
ATOM 1496 N N . LEU A 1 213 ? -11.933 -11.579 6.846 1.00 98.44 213 LEU A N 1
ATOM 1497 C CA . LEU A 1 213 ? -10.814 -10.933 6.152 1.00 98.44 213 LEU A CA 1
ATOM 1498 C C . LEU A 1 213 ? -9.905 -11.951 5.457 1.00 98.44 213 LEU A C 1
ATOM 1500 O O . LEU A 1 213 ? -9.535 -11.743 4.304 1.00 98.44 213 LEU A O 1
ATOM 1504 N N . PHE A 1 214 ? -9.612 -13.089 6.094 1.00 98.62 214 PHE A N 1
ATOM 1505 C CA . PHE A 1 214 ? -8.879 -14.168 5.428 1.00 98.62 214 PHE A CA 1
ATOM 1506 C C . PHE A 1 214 ? -9.676 -14.791 4.278 1.00 98.62 214 PHE A C 1
ATOM 1508 O O . PHE A 1 214 ? -9.098 -15.080 3.236 1.00 98.62 214 PHE A O 1
ATOM 1515 N N . ALA A 1 215 ? -10.998 -14.944 4.402 1.00 98.31 215 ALA A N 1
ATOM 1516 C CA . ALA A 1 215 ? -11.819 -15.405 3.281 1.00 98.31 215 ALA A CA 1
ATOM 1517 C C . ALA A 1 215 ? -11.761 -14.431 2.086 1.00 98.31 215 ALA A C 1
ATOM 1519 O O . ALA A 1 215 ? -11.621 -14.871 0.944 1.00 98.31 215 ALA A O 1
ATOM 1520 N N . VAL A 1 216 ? -11.794 -13.118 2.347 1.00 98.12 216 VAL A N 1
ATOM 1521 C CA . VAL A 1 216 ? -11.610 -12.079 1.319 1.00 98.12 216 VAL A CA 1
ATOM 1522 C C . VAL A 1 216 ? -10.213 -12.154 0.700 1.00 98.12 216 VAL A C 1
ATOM 1524 O O . VAL A 1 216 ? -10.103 -12.129 -0.523 1.00 98.12 216 VAL A O 1
ATOM 1527 N N . ALA A 1 217 ? -9.157 -12.317 1.502 1.00 98.06 217 ALA A N 1
ATOM 1528 C CA . ALA A 1 217 ? -7.790 -12.488 1.000 1.00 98.06 217 ALA A CA 1
ATOM 1529 C C . ALA A 1 217 ? -7.655 -13.738 0.109 1.00 98.06 217 ALA A C 1
ATOM 1531 O O . ALA A 1 217 ? -7.063 -13.684 -0.971 1.00 98.06 217 ALA A O 1
ATOM 1532 N N . GLY A 1 218 ? -8.274 -14.853 0.507 1.00 98.00 218 GLY A N 1
ATOM 1533 C CA . GLY A 1 218 ? -8.345 -16.065 -0.307 1.00 98.00 218 GLY A CA 1
ATOM 1534 C C . GLY A 1 218 ? -9.052 -15.830 -1.643 1.00 98.00 218 GLY A C 1
ATOM 1535 O O . GLY A 1 218 ? -8.514 -16.184 -2.689 1.00 98.00 218 GLY A O 1
ATOM 1536 N N . ALA A 1 219 ? -10.211 -15.166 -1.634 1.00 97.12 219 ALA A N 1
ATOM 1537 C CA . ALA A 1 219 ? -10.937 -14.822 -2.858 1.00 97.12 219 ALA A CA 1
ATOM 1538 C C . ALA A 1 219 ? -10.134 -13.873 -3.768 1.00 97.12 219 ALA A C 1
ATOM 1540 O O . ALA A 1 219 ? -10.057 -14.098 -4.974 1.00 97.12 219 ALA A O 1
ATOM 1541 N N . ALA A 1 220 ? -9.482 -12.859 -3.192 1.00 95.19 220 ALA A N 1
ATOM 1542 C CA . ALA A 1 220 ? -8.611 -11.933 -3.912 1.00 95.19 220 ALA A CA 1
ATOM 1543 C C . ALA A 1 220 ? -7.399 -12.641 -4.543 1.00 95.19 220 ALA A C 1
ATOM 1545 O O . ALA A 1 220 ? -6.993 -12.299 -5.654 1.00 95.19 220 ALA A O 1
ATOM 1546 N N . THR A 1 221 ? -6.866 -13.666 -3.873 1.00 97.06 221 THR A N 1
ATOM 1547 C CA . THR A 1 221 ? -5.773 -14.500 -4.392 1.00 97.06 221 THR A CA 1
ATOM 1548 C C . THR A 1 221 ? -6.194 -15.293 -5.630 1.00 97.06 221 THR A C 1
ATOM 1550 O O . THR A 1 221 ? -5.439 -15.388 -6.596 1.00 97.06 221 THR A O 1
ATOM 1553 N N . LEU A 1 222 ? -7.419 -15.830 -5.643 1.00 96.44 222 LEU A N 1
ATOM 1554 C CA . LEU A 1 222 ? -7.935 -16.639 -6.758 1.00 96.44 222 LEU A CA 1
ATOM 1555 C C . LEU A 1 222 ? -8.121 -15.857 -8.065 1.00 96.44 222 LEU A C 1
ATOM 1557 O O . LEU A 1 222 ? -8.266 -16.475 -9.118 1.00 96.44 222 LEU A O 1
ATOM 1561 N N . VAL A 1 223 ? -8.115 -14.525 -8.001 1.00 94.19 223 VAL A N 1
ATOM 1562 C CA . VAL A 1 223 ? -8.194 -13.646 -9.176 1.00 94.19 223 VAL A CA 1
ATOM 1563 C C . VAL A 1 223 ? -6.909 -12.848 -9.423 1.00 94.19 223 VAL A C 1
ATOM 1565 O O . VAL A 1 223 ? -6.862 -11.995 -10.307 1.00 94.19 223 VAL A O 1
ATOM 1568 N N . GLY A 1 224 ? -5.864 -13.089 -8.628 1.00 91.81 224 GLY A N 1
ATOM 1569 C CA . GLY A 1 224 ? -4.581 -12.400 -8.753 1.00 91.81 224 GLY A CA 1
ATOM 1570 C C . GLY A 1 224 ? -4.566 -10.952 -8.265 1.00 91.81 224 GLY A C 1
ATOM 1571 O O . GLY A 1 224 ? -3.588 -10.261 -8.524 1.00 91.81 224 GLY A O 1
ATOM 1572 N N . MET A 1 225 ? -5.598 -10.481 -7.550 1.00 91.62 225 MET A N 1
ATOM 1573 C CA . MET A 1 225 ? -5.576 -9.142 -6.929 1.00 91.62 225 MET A CA 1
ATOM 1574 C C . MET A 1 225 ? -4.497 -9.041 -5.846 1.00 91.62 225 MET A C 1
ATOM 1576 O O . MET A 1 225 ? -3.890 -7.989 -5.666 1.00 91.62 225 MET A O 1
ATOM 1580 N N . ILE A 1 226 ? -4.253 -10.148 -5.142 1.00 94.94 226 ILE A N 1
ATOM 1581 C CA . ILE A 1 226 ? -3.080 -10.348 -4.291 1.00 94.94 226 ILE A CA 1
ATOM 1582 C C . ILE A 1 226 ? -2.416 -11.664 -4.677 1.00 94.94 226 ILE A C 1
ATOM 1584 O O . ILE A 1 226 ? -3.081 -12.561 -5.196 1.00 94.94 226 ILE A O 1
ATOM 1588 N N . HIS A 1 227 ? -1.118 -11.800 -4.422 1.00 96.38 227 HIS A N 1
ATOM 1589 C CA . HIS A 1 227 ? -0.398 -13.062 -4.603 1.00 96.38 227 HIS A CA 1
ATOM 1590 C C . HIS A 1 227 ? -0.419 -13.632 -6.026 1.00 96.38 227 HIS A C 1
ATOM 1592 O O . HIS A 1 227 ? -0.331 -14.848 -6.222 1.00 96.38 227 HIS A O 1
ATOM 1598 N N . SER A 1 228 ? -0.505 -12.755 -7.032 1.00 94.75 228 SER A N 1
ATOM 1599 C CA . SER A 1 228 ? -0.373 -13.169 -8.427 1.00 94.75 228 SER A CA 1
ATOM 1600 C C . SER A 1 228 ? 1.005 -13.806 -8.654 1.00 94.75 228 SER A C 1
ATOM 1602 O O . SER A 1 228 ? 2.014 -13.242 -8.236 1.00 94.75 228 SER A O 1
ATOM 1604 N N . PRO A 1 229 ? 1.098 -14.972 -9.312 1.00 94.62 229 PRO A N 1
ATOM 1605 C CA . PRO A 1 229 ? 2.373 -15.611 -9.618 1.00 94.62 229 PRO A CA 1
ATOM 1606 C C . PRO A 1 229 ? 2.939 -15.133 -10.966 1.00 94.62 229 PRO A C 1
ATOM 1608 O O . PRO A 1 229 ? 3.943 -15.664 -11.435 1.00 94.62 229 PRO A O 1
ATOM 1611 N N . LEU A 1 230 ? 2.272 -14.184 -11.633 1.00 92.12 230 LEU A N 1
ATOM 1612 C CA . LEU A 1 230 ? 2.735 -13.600 -12.886 1.00 92.12 230 LEU A CA 1
ATOM 1613 C C . LEU A 1 230 ? 3.832 -12.572 -12.604 1.00 92.12 230 LEU A C 1
ATOM 1615 O O . LEU A 1 230 ? 3.723 -11.789 -11.664 1.00 92.12 230 LEU A O 1
ATOM 1619 N N . ALA A 1 231 ? 4.851 -12.511 -13.463 1.00 89.12 231 ALA A N 1
ATOM 1620 C CA . ALA A 1 231 ? 5.910 -11.503 -13.354 1.00 89.12 231 ALA A CA 1
ATOM 1621 C C . ALA A 1 231 ? 5.368 -10.062 -13.408 1.00 89.12 231 ALA A C 1
ATOM 1623 O O . ALA A 1 231 ? 5.940 -9.159 -12.813 1.00 89.12 231 ALA A O 1
ATOM 1624 N N . THR A 1 232 ? 4.242 -9.861 -14.097 1.00 86.38 232 THR A N 1
ATOM 1625 C CA . THR A 1 232 ? 3.544 -8.574 -14.200 1.00 86.38 232 THR A CA 1
ATOM 1626 C C . THR A 1 232 ? 2.672 -8.243 -12.989 1.00 86.38 232 THR A C 1
ATOM 1628 O O . THR A 1 232 ? 2.145 -7.139 -12.919 1.00 86.38 232 THR A O 1
ATOM 1631 N N . GLY A 1 233 ? 2.430 -9.202 -12.088 1.00 87.44 233 GLY A N 1
ATOM 1632 C CA . GLY A 1 233 ? 1.434 -9.067 -11.024 1.00 87.44 233 GLY A CA 1
ATOM 1633 C C . GLY A 1 233 ? -0.013 -8.983 -11.524 1.00 87.44 233 GLY A C 1
ATOM 1634 O O . GLY A 1 233 ? -0.896 -8.593 -10.767 1.00 87.44 233 GLY A O 1
ATOM 1635 N N . GLY A 1 234 ? -0.267 -9.330 -12.791 1.00 86.19 234 GLY A N 1
ATOM 1636 C CA . GLY A 1 234 ? -1.575 -9.172 -13.425 1.00 86.19 234 GLY A CA 1
ATOM 1637 C C . GLY A 1 234 ? -2.683 -10.041 -12.820 1.00 86.19 234 GLY A C 1
ATOM 1638 O O . GLY A 1 234 ? -2.426 -11.080 -12.202 1.00 86.19 234 GLY A O 1
ATOM 1639 N N . LEU A 1 235 ? -3.925 -9.612 -13.059 1.00 89.88 235 LEU A N 1
ATOM 1640 C CA . LEU A 1 235 ? -5.139 -10.346 -12.704 1.00 89.88 235 LEU A CA 1
ATOM 1641 C C . LEU A 1 235 ? -5.345 -11.567 -13.609 1.00 89.88 235 LEU A C 1
ATOM 1643 O O . LEU A 1 235 ? -4.890 -11.605 -14.754 1.00 89.88 235 LEU A O 1
ATOM 1647 N N . PHE A 1 236 ? -6.092 -12.547 -13.113 1.00 90.25 236 PHE A N 1
ATOM 1648 C CA . PHE A 1 236 ? -6.522 -13.719 -13.874 1.00 90.25 236 PHE A CA 1
ATOM 1649 C C . PHE A 1 236 ? -7.894 -14.196 -13.400 1.00 90.25 236 PHE A C 1
ATOM 1651 O O . PHE A 1 236 ? -8.379 -13.811 -12.340 1.00 90.25 236 PHE A O 1
ATOM 1658 N N . TRP A 1 237 ? -8.540 -15.049 -14.191 1.00 91.19 237 TRP A N 1
ATOM 1659 C CA . TRP A 1 237 ? -9.803 -15.664 -13.790 1.00 91.19 237 TRP A CA 1
ATOM 1660 C C . TRP A 1 237 ? -9.564 -16.938 -12.968 1.00 91.19 237 TRP A C 1
ATOM 1662 O O . TRP A 1 237 ? -8.620 -17.672 -13.269 1.00 91.19 237 TRP A O 1
ATOM 1672 N N . PRO A 1 238 ? -10.443 -17.287 -12.008 1.00 90.69 238 PRO A N 1
ATOM 1673 C CA . PRO A 1 238 ? -10.260 -18.478 -11.171 1.00 90.69 238 PRO A CA 1
ATOM 1674 C C . PRO A 1 238 ? -10.233 -19.798 -11.955 1.00 90.69 238 PRO A C 1
ATOM 1676 O O . PRO A 1 238 ? -9.614 -20.764 -11.526 1.00 90.69 238 PRO A O 1
ATOM 1679 N N . TRP A 1 239 ? -10.884 -19.856 -13.121 1.00 91.06 239 TRP A N 1
ATOM 1680 C CA . TRP A 1 239 ? -10.856 -21.016 -14.027 1.00 91.06 239 TRP A CA 1
ATOM 1681 C C . TRP A 1 239 ? -9.693 -20.989 -15.031 1.00 91.06 239 TRP A C 1
ATOM 1683 O O . TRP A 1 239 ? -9.508 -21.947 -15.774 1.00 91.06 239 TRP A O 1
ATOM 1693 N N . ALA A 1 240 ? -8.912 -19.908 -15.061 1.00 92.19 240 ALA A N 1
ATOM 1694 C CA . ALA A 1 240 ? -7.764 -19.710 -15.945 1.00 92.19 240 ALA A CA 1
ATOM 1695 C C . ALA A 1 240 ? -6.504 -19.346 -15.137 1.00 92.19 240 ALA A C 1
ATOM 1697 O O . ALA A 1 240 ? -5.719 -18.488 -15.538 1.00 92.19 240 ALA A O 1
ATOM 1698 N N . MET A 1 241 ? -6.332 -19.970 -13.965 1.00 92.81 241 MET A N 1
ATOM 1699 C CA . MET A 1 241 ? -5.171 -19.727 -13.112 1.00 92.81 241 MET A CA 1
ATOM 1700 C C . MET A 1 241 ? -3.873 -20.140 -13.825 1.00 92.81 241 MET A C 1
ATOM 1702 O O . MET A 1 241 ? -3.803 -21.236 -14.383 1.00 92.81 241 MET A O 1
ATOM 1706 N N . PRO A 1 242 ? -2.814 -19.316 -13.758 1.00 92.62 242 PRO A N 1
ATOM 1707 C CA . PRO A 1 242 ? -1.544 -19.597 -14.433 1.00 92.62 242 PRO A CA 1
ATOM 1708 C C . PRO A 1 242 ? -0.753 -20.756 -13.801 1.00 92.62 242 PRO A C 1
ATOM 1710 O O . PRO A 1 242 ? 0.190 -21.260 -14.404 1.00 92.62 242 PRO A O 1
ATOM 1713 N N . SER A 1 243 ? -1.095 -21.168 -12.575 1.00 93.94 243 SER A N 1
ATOM 1714 C CA . SER A 1 243 ? -0.510 -22.323 -11.881 1.00 93.94 243 SER A CA 1
ATOM 1715 C C . SER A 1 243 ? -1.403 -22.780 -10.715 1.00 93.94 243 SER A C 1
ATOM 1717 O O . SER A 1 243 ? -2.416 -22.150 -10.420 1.00 93.94 243 SER A O 1
ATOM 1719 N N . ALA A 1 244 ? -1.018 -23.852 -10.012 1.00 94.69 244 ALA A N 1
ATOM 1720 C CA . ALA A 1 244 ? -1.706 -24.319 -8.798 1.00 94.69 244 ALA A CA 1
ATOM 1721 C C . ALA A 1 244 ? -1.447 -23.438 -7.556 1.00 94.69 244 ALA A C 1
ATOM 1723 O O . ALA A 1 244 ? -2.107 -23.576 -6.527 1.00 94.69 244 ALA A O 1
ATOM 1724 N N . LEU A 1 245 ? -0.473 -22.532 -7.636 1.00 94.88 245 LEU A N 1
ATOM 1725 C CA . LEU A 1 245 ? 0.030 -21.767 -6.502 1.00 94.88 245 LEU A CA 1
ATOM 1726 C C . LEU A 1 245 ? -1.009 -20.801 -5.898 1.00 94.88 245 LEU A C 1
ATOM 1728 O O . LEU A 1 245 ? -1.173 -20.838 -4.677 1.00 94.88 245 LEU A O 1
ATOM 1732 N N . PRO A 1 246 ? -1.788 -20.026 -6.687 1.00 96.19 246 PRO A N 1
ATOM 1733 C CA . PRO A 1 246 ? -2.882 -19.220 -6.143 1.00 96.19 246 PRO A CA 1
ATOM 1734 C C . PRO A 1 246 ? -3.913 -20.059 -5.385 1.00 96.19 246 PRO A C 1
ATOM 1736 O O . PRO A 1 246 ? -4.381 -19.646 -4.328 1.00 96.19 246 PRO A O 1
ATOM 1739 N N . ALA A 1 247 ? -4.226 -21.266 -5.870 1.00 96.75 247 ALA A N 1
ATOM 1740 C CA . ALA A 1 247 ? -5.157 -22.161 -5.189 1.00 96.75 247 ALA A CA 1
ATOM 1741 C C . ALA A 1 247 ? -4.610 -22.623 -3.828 1.00 96.75 247 ALA A C 1
ATOM 1743 O O . ALA A 1 247 ? -5.343 -22.604 -2.842 1.00 96.75 247 ALA A O 1
ATOM 1744 N N . HIS A 1 248 ? -3.322 -22.974 -3.733 1.00 96.69 248 HIS A N 1
ATOM 1745 C CA . HIS A 1 248 ? -2.696 -23.334 -2.453 1.00 96.69 248 HIS A CA 1
ATOM 1746 C C . HIS A 1 248 ? -2.706 -22.176 -1.448 1.00 96.69 248 HIS A C 1
ATOM 1748 O O . HIS A 1 248 ? -3.051 -22.376 -0.283 1.00 96.69 248 HIS A O 1
ATOM 1754 N N . VAL A 1 249 ? -2.373 -20.963 -1.893 1.00 97.19 249 VAL A N 1
ATOM 1755 C CA . VAL A 1 249 ? -2.386 -19.769 -1.034 1.00 97.19 249 VAL A CA 1
ATOM 1756 C C . VAL A 1 249 ? -3.818 -19.434 -0.594 1.00 97.19 249 VAL A C 1
ATOM 1758 O O . VAL A 1 249 ? -4.061 -19.190 0.589 1.00 97.19 249 VAL A O 1
ATOM 1761 N N . ALA A 1 250 ? -4.795 -19.516 -1.500 1.00 97.88 250 ALA A N 1
ATOM 1762 C CA . ALA A 1 250 ? -6.205 -19.322 -1.169 1.00 97.88 250 ALA A CA 1
ATOM 1763 C C . ALA A 1 250 ? -6.723 -20.363 -0.160 1.00 97.88 250 ALA A C 1
ATOM 1765 O O . ALA A 1 250 ? -7.461 -20.016 0.764 1.00 97.88 250 ALA A O 1
ATOM 1766 N N . LEU A 1 251 ? -6.304 -21.627 -0.284 1.00 97.94 251 LEU A N 1
ATOM 1767 C CA . LEU A 1 251 ? -6.618 -22.677 0.690 1.00 97.94 251 LEU A CA 1
ATOM 1768 C C . LEU A 1 251 ? -5.990 -22.398 2.059 1.00 97.94 251 LEU A C 1
ATOM 1770 O O . LEU A 1 251 ? -6.651 -22.613 3.076 1.00 97.94 251 LEU A O 1
ATOM 1774 N N . ALA A 1 252 ? -4.756 -21.888 2.104 1.00 98.00 252 ALA A N 1
ATOM 1775 C CA . ALA A 1 252 ? -4.107 -21.497 3.355 1.00 98.00 252 ALA A CA 1
ATOM 1776 C C . ALA A 1 252 ? -4.886 -20.376 4.064 1.00 98.00 252 ALA A C 1
ATOM 1778 O O . ALA A 1 252 ? -5.173 -20.483 5.259 1.00 98.00 252 ALA A O 1
ATOM 1779 N N . TYR A 1 253 ? -5.329 -19.355 3.324 1.00 98.50 253 TYR A N 1
ATOM 1780 C CA . TYR A 1 253 ? -6.238 -18.339 3.857 1.00 98.50 253 TYR A CA 1
ATOM 1781 C C . TYR A 1 253 ? -7.567 -18.921 4.336 1.00 98.50 253 TYR A C 1
ATOM 1783 O O . TYR A 1 253 ? -8.033 -18.579 5.423 1.00 98.50 253 TYR A O 1
ATOM 1791 N N . GLY A 1 254 ? -8.164 -19.839 3.572 1.00 98.06 254 GLY A N 1
ATOM 1792 C CA . GLY A 1 254 ? -9.382 -20.539 3.977 1.00 98.06 254 GLY A CA 1
ATOM 1793 C C . GLY A 1 254 ? -9.204 -21.304 5.292 1.00 98.06 254 GLY A C 1
ATOM 1794 O O . GLY A 1 254 ? -10.059 -21.224 6.176 1.00 98.06 254 GLY A O 1
ATOM 1795 N N . ALA A 1 255 ? -8.072 -21.991 5.466 1.00 98.25 255 ALA A N 1
ATOM 1796 C CA . ALA A 1 255 ? -7.739 -22.694 6.700 1.00 98.25 255 ALA A CA 1
ATOM 1797 C C . ALA A 1 255 ? -7.606 -21.729 7.889 1.00 98.25 255 ALA A C 1
ATOM 1799 O O . ALA A 1 255 ? -8.218 -21.969 8.934 1.00 98.25 255 ALA A O 1
ATOM 1800 N N . LEU A 1 256 ? -6.890 -20.610 7.721 1.00 97.88 256 LEU A N 1
ATOM 1801 C CA . LEU A 1 256 ? -6.801 -19.553 8.736 1.00 97.88 256 LEU A CA 1
ATOM 1802 C C . LEU A 1 256 ? -8.186 -18.994 9.086 1.00 97.88 256 LEU A C 1
ATOM 1804 O O . LEU A 1 256 ? -8.530 -18.878 10.265 1.00 97.88 256 LEU A O 1
ATOM 1808 N N . GLY A 1 257 ? -9.024 -18.741 8.079 1.00 97.94 257 GLY A N 1
ATOM 1809 C CA . GLY A 1 257 ? -10.393 -18.270 8.267 1.00 97.94 257 GLY A CA 1
ATOM 1810 C C . GLY A 1 257 ? -11.246 -19.231 9.099 1.00 97.94 257 GLY A C 1
ATOM 1811 O O . GLY A 1 257 ? -11.903 -18.823 10.062 1.00 97.94 257 GLY A O 1
ATOM 1812 N N . VAL A 1 258 ? -11.172 -20.531 8.797 1.00 97.88 258 VAL A N 1
ATOM 1813 C CA . VAL A 1 258 ? -11.857 -21.585 9.562 1.00 97.88 258 VAL A CA 1
ATOM 1814 C C . VAL A 1 258 ? -11.354 -21.650 11.003 1.00 97.88 258 VAL A C 1
ATOM 1816 O O . VAL A 1 258 ? -12.168 -21.797 11.921 1.00 97.88 258 VAL A O 1
ATOM 1819 N N . VAL A 1 259 ? -10.043 -21.530 11.226 1.00 97.88 259 VAL A N 1
ATOM 1820 C CA . VAL A 1 259 ? -9.457 -21.504 12.575 1.00 97.88 259 VAL A CA 1
ATOM 1821 C C . VAL A 1 259 ? -10.012 -20.322 13.373 1.00 97.88 259 VAL A C 1
ATOM 1823 O O . VAL A 1 259 ? -10.527 -20.528 14.477 1.00 97.88 259 VAL A O 1
ATOM 1826 N N . CYS A 1 260 ? -10.009 -19.116 12.802 1.00 97.38 260 CYS A N 1
ATOM 1827 C CA . CYS A 1 260 ? -10.551 -17.920 13.445 1.00 97.38 260 CYS A CA 1
ATOM 1828 C C . CYS A 1 260 ? -12.048 -18.058 13.769 1.00 97.38 260 CYS A C 1
ATOM 1830 O O . CYS A 1 260 ? -12.465 -17.769 14.892 1.00 97.38 260 CYS A O 1
ATOM 1832 N N . TRP A 1 261 ? -12.867 -18.575 12.847 1.00 96.75 261 TRP A N 1
ATOM 1833 C CA . TRP A 1 261 ? -14.297 -18.786 13.104 1.00 96.75 261 TRP A CA 1
ATOM 1834 C C . TRP A 1 261 ? -14.581 -19.860 14.151 1.00 96.75 261 TRP A C 1
ATOM 1836 O O . TRP A 1 261 ? -15.488 -19.694 14.972 1.00 96.75 261 TRP A O 1
ATOM 1846 N N . ARG A 1 262 ? -13.818 -20.958 14.164 1.00 96.75 262 ARG A N 1
ATOM 1847 C CA . ARG A 1 262 ? -13.943 -21.988 15.206 1.00 96.75 262 ARG A CA 1
ATOM 1848 C C . ARG A 1 262 ? -13.581 -21.425 16.577 1.00 96.75 262 ARG A C 1
ATOM 1850 O O . ARG A 1 262 ? -14.315 -21.667 17.536 1.00 96.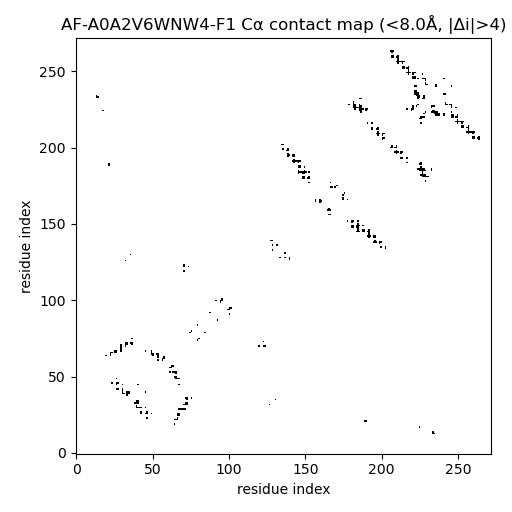75 262 ARG A O 1
ATOM 1857 N N . ALA A 1 263 ? -12.507 -20.643 16.657 1.00 95.44 263 ALA A N 1
ATOM 1858 C CA . ALA A 1 263 ? -12.108 -19.963 17.882 1.00 95.44 263 ALA A CA 1
ATOM 1859 C C . ALA A 1 263 ? -13.178 -18.959 18.348 1.00 95.44 263 ALA A C 1
ATOM 1861 O O . ALA A 1 263 ? -13.566 -18.991 19.514 1.00 95.44 263 ALA A O 1
ATOM 1862 N N . ALA A 1 264 ? -13.745 -18.164 17.432 1.00 95.12 264 ALA A N 1
ATOM 1863 C CA . ALA A 1 264 ? -14.834 -17.230 17.729 1.00 95.12 264 ALA A CA 1
ATOM 1864 C C . ALA A 1 264 ? -16.064 -17.939 18.325 1.00 95.12 264 ALA A C 1
ATOM 1866 O O . ALA A 1 264 ? -16.586 -17.533 19.362 1.00 95.12 264 ALA A O 1
ATOM 1867 N N . ARG A 1 265 ? -16.505 -19.044 17.703 1.00 93.31 265 ARG A N 1
ATOM 1868 C CA . ARG A 1 265 ? -17.647 -19.842 18.187 1.00 93.31 265 ARG A CA 1
ATOM 1869 C C . ARG A 1 265 ? -17.376 -20.467 19.552 1.00 93.31 265 ARG A C 1
ATOM 1871 O O . ARG A 1 265 ? -18.291 -20.566 20.364 1.00 93.31 265 ARG A O 1
ATOM 1878 N N . ARG A 1 266 ? -16.143 -20.915 19.803 1.00 92.00 266 ARG A N 1
ATOM 1879 C CA . ARG A 1 266 ? -15.756 -21.483 21.098 1.00 92.00 266 ARG A CA 1
ATOM 1880 C C . ARG A 1 266 ? -15.772 -20.421 22.195 1.00 92.00 266 ARG A C 1
ATOM 1882 O O . ARG A 1 266 ? -16.312 -20.699 23.257 1.00 92.00 266 ARG A O 1
ATOM 1889 N N . ALA A 1 267 ? -15.240 -19.230 21.925 1.00 88.25 267 ALA A N 1
ATOM 1890 C CA . ALA A 1 267 ? -15.260 -18.117 22.872 1.00 88.25 267 ALA A CA 1
ATOM 1891 C C . ALA A 1 267 ? -16.699 -17.724 23.249 1.00 88.25 267 ALA A C 1
ATOM 1893 O O . ALA A 1 267 ? -17.015 -17.647 24.431 1.00 88.25 267 ALA A O 1
ATOM 1894 N N . ALA A 1 268 ? -17.589 -17.605 22.256 1.00 87.19 268 ALA A N 1
ATOM 1895 C CA . ALA A 1 268 ? -18.997 -17.270 22.479 1.00 87.19 268 ALA A CA 1
ATOM 1896 C C . ALA A 1 268 ? -19.747 -18.292 23.356 1.00 87.19 268 ALA A C 1
ATOM 1898 O O . ALA A 1 268 ? -20.613 -17.906 24.129 1.00 87.19 268 ALA A O 1
ATOM 1899 N N . ARG A 1 269 ? -19.405 -19.586 23.261 1.00 84.38 269 ARG A N 1
ATOM 1900 C CA . ARG A 1 269 ? -20.009 -20.654 24.083 1.00 84.38 269 ARG A CA 1
ATOM 1901 C C . ARG A 1 269 ? -19.533 -20.672 25.535 1.00 84.38 269 ARG A C 1
ATOM 1903 O O . ARG A 1 269 ? -20.186 -21.293 26.356 1.00 84.38 269 ARG A O 1
ATOM 1910 N N . ILE A 1 270 ? -18.368 -20.095 25.829 1.00 81.94 270 ILE A N 1
ATOM 1911 C CA . ILE A 1 270 ? -17.815 -20.047 27.194 1.00 81.9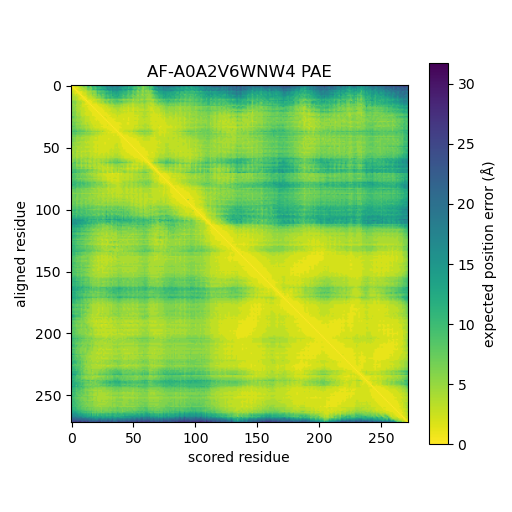4 270 ILE A CA 1
ATOM 1912 C C . ILE A 1 270 ? -18.374 -18.833 27.952 1.00 81.94 270 ILE A C 1
ATOM 1914 O O . ILE A 1 270 ? -18.451 -18.854 29.174 1.00 81.94 270 ILE A O 1
ATOM 1918 N N . SER A 1 271 ? -18.768 -17.779 27.231 1.00 74.06 271 SER A N 1
ATOM 1919 C CA . SER A 1 271 ? -19.351 -16.553 27.791 1.00 74.06 271 SER A CA 1
ATOM 1920 C C . SER A 1 271 ? -20.866 -16.609 28.046 1.00 74.06 271 SER A C 1
ATOM 1922 O O . SER A 1 271 ? -21.418 -15.626 28.533 1.00 74.06 271 SER A O 1
ATOM 1924 N N . THR A 1 272 ? -21.533 -17.705 27.675 1.00 61.00 272 THR A N 1
ATOM 1925 C CA . THR A 1 272 ? -22.971 -17.967 27.884 1.00 61.00 272 THR A CA 1
ATOM 1926 C C . THR A 1 272 ? -23.166 -19.018 28.956 1.00 61.00 272 THR A C 1
ATOM 1928 O O . THR A 1 272 ? -24.055 -18.826 29.808 1.00 61.00 272 THR A O 1
#

pLDDT: mean 91.24, std 6.23, range [61.0, 98.62]

Sequence (272 aa):
GWLDALPETLPYLSIALPFALVTTIGGIDNTESAAAAGDEYRARDILLTEAATTVLAGCCGGVIQNTPYIGHPAYKAMGARAGYTLATGLVIGVGAATGALSLLIAVLPEAAIAPILVFIGLEITAQGFLATPPRHGAAVALTFVPVVAAVVLIESGGLFSALGTSPAALKGDGALGYQALLILGNGFILTAVLWGWALAAIIDLRLALAGGLFAVAGAATLVGMIHSPLATGGLFWPWAMPSALPAHVALAYGALGVVCWRAARRAARIST

Foldseek 3Di:
DVVVCVVVCVVCCLVVVLQLVLLLVVQVLQQVVLVLLPDHDDSVVSVVVQVVVQVVCVVVVDDDRDHPDADNNVCVVVVDDPVNVVVCCVCVVVCVVVVVVVVVVVPDDPVVVVVVVVVSVVVSLVSLCVSDDVLLNVLSVQLCFLVVLQVVLVVVCVVCVVVVHDLVPDDDPSNVVNLVSLQSNQLSNLVSVLSSVLSVCVSVLVLLVNLVSLLVVLVCLLQLNHRQSDPVSTGHHNVGRPDCVSVVSSVVSNVSSVVSVVSSVVVVVVVD

Secondary structure (DSSP, 8-state):
-GGGGHHHHHHHHHHHHHHHHHHHHHHHHHHHHHHHTT----HHHHHHHHHHHHHHHHHTT--S---PPS-HHHHHHTT--HHHHHHHHHHHHHHHHTTHHHHHHHHS-HHHHHHHHHHHHHHHHHHHHHSS-GGGHHHHHHHHHHHHHHHHHHHHHHHHHHTT--GGG--HHHHHHHHHHHHHHTTHHHHHHHHHHHHHHHHTT-HHHHHHHHHHHHHHHHTTSSS--STT-----GGG-SSSHHHHHHHHHHHHHHHHHHHHHHHHHH--

Radius of gyration: 21.83 Å; Cα contacts (8 Å, |Δi|>4): 269; chains: 1; bounding box: 46×54×60 Å